Protein AF-0000000078830501 (afdb_homodimer)

Secondary structure (DSSP, 8-state):
------------------------------EEEEE-TT-EEEEEEEESSEEEE-SEEEEEEEESSEEEE-TT-EEEEEEEEEEEEESSEEES-EEEEEEEEE-TT-EEEEEEEES-EEE-TT-EEEEEEEE--SS---------------/------------------------------EEEEE-TT-EEEEEEEESSEEEE-SEEEEEEEESSEEEE-TT-EEEEEEEEEEEEESSEEES-EEEEEEEEE-TT-EEEEEEEES-EEE-TT-EEEEEEEE--SS---------------

Solvent-accessible surface area (backbone atoms only — not comparable to full-atom values): 15680 Å² total; per-residue (Å²): 137,87,78,79,80,74,75,78,77,74,72,75,72,68,76,77,71,71,71,72,71,67,68,65,68,67,71,62,78,55,68,34,26,33,38,16,62,60,29,38,39,40,38,38,40,37,43,55,56,29,36,38,35,28,19,37,37,37,38,37,37,45,33,75,34,40,40,36,35,30,65,69,14,43,34,42,32,46,35,38,27,17,29,37,38,33,23,14,39,39,37,40,39,39,37,21,76,52,28,36,37,37,30,62,70,10,34,37,40,37,39,38,36,23,59,32,80,46,70,39,82,75,40,45,77,49,69,50,77,45,68,47,60,76,80,57,65,70,70,66,70,70,71,71,77,74,74,76,81,130,136,87,74,80,80,74,79,79,78,74,73,74,72,70,76,76,72,72,71,71,71,66,70,65,69,66,71,63,76,55,68,32,26,34,37,15,61,61,28,37,39,39,36,40,40,36,42,54,55,30,36,39,35,27,19,38,39,35,38,38,38,45,34,76,33,41,40,36,35,29,67,69,13,45,34,43,31,46,36,38,29,18,28,39,37,34,23,13,39,38,36,39,40,39,37,20,77,52,28,36,37,38,30,62,70,10,33,38,40,35,39,38,34,23,60,32,79,45,71,41,83,76,40,46,76,49,70,49,77,45,69,48,61,77,78,58,63,71,69,64,68,70,72,70,76,73,76,76,78,130

Radius of gyration: 33.43 Å; Cα contacts (8 Å, |Δi|>4): 713; chains: 2; bounding box: 62×153×55 Å

Sequence (300 aa):
MALLGGKKDESSSKPLFRREEESVSQRSGEVHTLLGKGSEFEGKLTFEGQVRIDGKFQGQIITKDVLVIGDGAKVQAEIQAGTVIINGQVEGNVKATQIIELKTPGRVKGNLETPSLSMDRGVIFEGSLKMENLGTAGARPPPPPGGEKKMALLGGKKDESSSKPLFRREEESVSQRSGEVHTLLGKGSEFEGKLTFEGQVRIDGKFQGQIITKDVLVIGDGAKVQAEIQAGTVIINGQVEGNVKATQIIELKTPGRVKGNLETPSLSMDRGVIFEGSLKMENLGTAGARPPPPPGGEKK

InterPro domains:
  IPR007607 Bactofilin A/B [PF04519] (33-129)
  IPR007607 Bactofilin A/B [PTHR35024] (20-133)

Structure (mmCIF, N/CA/C/O backbone):
data_AF-0000000078830501-model_v1
#
loop_
_entity.id
_entity.type
_entity.pdbx_description
1 polymer 'Cell shape determination protein CcmA'
#
loop_
_atom_site.group_PDB
_atom_site.id
_atom_site.type_symbol
_atom_site.label_atom_id
_atom_site.label_alt_id
_atom_site.label_comp_id
_atom_site.label_asym_id
_atom_site.label_entity_id
_atom_site.label_seq_id
_atom_site.pdbx_PDB_ins_code
_atom_site.Cartn_x
_atom_site.Cartn_y
_atom_site.Cartn_z
_atom_site.occupancy
_atom_site.B_iso_or_equiv
_atom_site.auth_seq_id
_atom_site.auth_comp_id
_atom_site.auth_asym_id
_atom_site.auth_atom_id
_atom_site.pdbx_PDB_model_num
ATOM 1 N N . MET A 1 1 ? -43.719 74.438 -20.031 1 26.16 1 MET A N 1
ATOM 2 C CA . MET A 1 1 ? -42.781 73.562 -20.75 1 26.16 1 MET A CA 1
ATOM 3 C C . MET A 1 1 ? -41.938 72.75 -19.766 1 26.16 1 MET A C 1
ATOM 5 O O . MET A 1 1 ? -40.906 73.25 -19.281 1 26.16 1 MET A O 1
ATOM 9 N N . ALA A 1 2 ? -42.625 72 -18.797 1 35.16 2 ALA A N 1
ATOM 10 C CA . ALA A 1 2 ? -42.25 71.25 -17.625 1 35.16 2 ALA A CA 1
ATOM 11 C C . ALA A 1 2 ? -41.281 70.125 -17.984 1 35.16 2 ALA A C 1
ATOM 13 O O . ALA A 1 2 ? -41.625 69.312 -18.844 1 35.16 2 ALA A O 1
ATOM 14 N N . LEU A 1 3 ? -39.969 70.438 -17.812 1 28.27 3 LEU A N 1
ATOM 15 C CA . LEU A 1 3 ? -38.75 69.625 -18 1 28.27 3 LEU A CA 1
ATOM 16 C C . LEU A 1 3 ? -38.938 68.25 -17.438 1 28.27 3 LEU A C 1
ATOM 18 O O . LEU A 1 3 ? -39.812 68 -16.609 1 28.27 3 LEU A O 1
ATOM 22 N N . LEU A 1 4 ? -37.906 67.375 -17.672 1 32.38 4 LEU A N 1
ATOM 23 C CA . LEU A 1 4 ? -37.281 66.062 -17.922 1 32.38 4 LEU A CA 1
ATOM 24 C C . LEU A 1 4 ? -37 65.375 -16.609 1 32.38 4 LEU A C 1
ATOM 26 O O . LEU A 1 4 ? -36.031 65.688 -15.922 1 32.38 4 LEU A O 1
ATOM 30 N N . GLY A 1 5 ? -38 65.375 -15.633 1 33.19 5 GLY A N 1
ATOM 31 C CA . GLY A 1 5 ? -37.656 64.625 -14.398 1 33.19 5 GLY A CA 1
ATOM 32 C C . GLY A 1 5 ? -37.094 63.25 -14.641 1 33.19 5 GLY A C 1
ATOM 33 O O . GLY A 1 5 ? -37.812 62.375 -15.148 1 33.19 5 GLY A O 1
ATOM 34 N N . GLY A 1 6 ? -35.844 63.25 -15.094 1 31.91 6 GLY A N 1
ATOM 35 C CA . GLY A 1 6 ? -35.031 62.094 -15.383 1 31.91 6 GLY A CA 1
ATOM 36 C C . GLY A 1 6 ? -35.062 61.062 -14.258 1 31.91 6 GLY A C 1
ATOM 37 O O . GLY A 1 6 ? -34.656 61.375 -13.133 1 31.91 6 GLY A O 1
ATOM 38 N N . LYS A 1 7 ? -36.188 60.312 -14.203 1 33.94 7 LYS A N 1
ATOM 39 C CA . LYS A 1 7 ? -36.281 59.188 -13.273 1 33.94 7 LYS A CA 1
ATOM 40 C C . LYS A 1 7 ? -35 58.344 -13.266 1 33.94 7 LYS A C 1
ATOM 42 O O . LYS A 1 7 ? -34.469 58.031 -14.328 1 33.94 7 LYS A O 1
ATOM 47 N N . LYS A 1 8 ? -34.344 58.406 -12.094 1 34.69 8 LYS A N 1
ATOM 48 C CA . LYS A 1 8 ? -33.219 57.625 -11.523 1 34.69 8 LYS A CA 1
ATOM 49 C C . LYS A 1 8 ? -33.5 56.125 -11.562 1 34.69 8 LYS A C 1
ATOM 51 O O . LYS A 1 8 ? -34.375 55.625 -10.852 1 34.69 8 LYS A O 1
ATOM 56 N N . ASP A 1 9 ? -33.594 55.5 -12.812 1 31.66 9 ASP A N 1
ATOM 57 C CA . ASP A 1 9 ? -33.719 54.062 -12.828 1 31.66 9 ASP A CA 1
ATOM 58 C C . ASP A 1 9 ? -32.594 53.406 -12.016 1 31.66 9 ASP A C 1
ATOM 60 O O . ASP A 1 9 ? -31.406 53.594 -12.32 1 31.66 9 ASP A O 1
ATOM 64 N N . GLU A 1 10 ? -32.688 53.469 -10.617 1 31.8 10 GLU A N 1
ATOM 65 C CA . GLU A 1 10 ? -31.812 52.75 -9.688 1 31.8 10 GLU A CA 1
ATOM 66 C C . GLU A 1 10 ? -31.719 51.281 -10.047 1 31.8 10 GLU A C 1
ATOM 68 O O . GLU A 1 10 ? -32.625 50.5 -9.727 1 31.8 10 GLU A O 1
ATOM 73 N N . SER A 1 11 ? -31.547 50.969 -11.398 1 33 11 SER A N 1
ATOM 74 C CA . SER A 1 11 ? -31.391 49.531 -11.617 1 33 11 SER A CA 1
ATOM 75 C C . SER A 1 11 ? -30.344 48.938 -10.688 1 33 11 SER A C 1
ATOM 77 O O . SER A 1 11 ? -29.203 49.406 -10.641 1 33 11 SER A O 1
ATOM 79 N N . SER A 1 12 ? -30.797 48.562 -9.422 1 36.19 12 SER A N 1
ATOM 80 C CA . SER A 1 12 ? -30.141 47.719 -8.414 1 36.19 12 SER A CA 1
ATOM 81 C C . SER A 1 12 ? -29.469 46.5 -9.055 1 36.19 12 SER A C 1
ATOM 83 O O . SER A 1 12 ? -30.156 45.594 -9.484 1 36.19 12 SER A O 1
ATOM 85 N N . SER A 1 13 ? -28.641 46.75 -10.109 1 36.03 13 SER A N 1
ATOM 86 C CA . SER A 1 13 ? -27.906 45.594 -10.633 1 36.03 13 SER A CA 1
ATOM 87 C C . SER A 1 13 ? -27.219 44.812 -9.516 1 36.03 13 SER A C 1
ATOM 89 O O . SER A 1 13 ? -26.297 45.344 -8.875 1 36.03 13 SER A O 1
ATOM 91 N N . LYS A 1 14 ? -28.094 44.25 -8.578 1 35.34 14 LYS A N 1
ATOM 92 C CA . LYS A 1 14 ? -27.5 43.312 -7.617 1 35.34 14 LYS A CA 1
ATOM 93 C C . LYS A 1 14 ? -26.469 42.438 -8.281 1 35.34 14 LYS A C 1
ATOM 95 O O . LYS A 1 14 ? -26.766 41.75 -9.258 1 35.34 14 LYS A O 1
ATOM 100 N N . PRO A 1 15 ? -25.188 42.875 -8.32 1 35.97 15 PRO A N 1
ATOM 101 C CA . PRO A 1 15 ? -24.188 41.969 -8.859 1 35.97 15 PRO A CA 1
ATOM 102 C C . PRO A 1 15 ? -24.344 40.531 -8.352 1 35.97 15 PRO A C 1
ATOM 104 O O . PRO A 1 15 ? -24.547 40.312 -7.148 1 35.97 15 PRO A O 1
ATOM 107 N N . LEU A 1 16 ? -25.172 39.688 -9.062 1 32.41 16 LEU A N 1
ATOM 108 C CA . LEU A 1 16 ? -25.234 38.25 -8.852 1 32.41 16 LEU A CA 1
ATOM 109 C C . LEU A 1 16 ? -23.828 37.656 -8.633 1 32.41 16 LEU A C 1
ATOM 111 O O . LEU A 1 16 ? -23.016 37.656 -9.562 1 32.41 16 LEU A O 1
ATOM 115 N N . PHE A 1 17 ? -23.094 38.031 -7.559 1 33.59 17 PHE A N 1
ATOM 116 C CA . PHE A 1 17 ? -21.906 37.312 -7.16 1 33.59 17 PHE A CA 1
ATOM 117 C C . PHE A 1 17 ? -22.109 35.812 -7.305 1 33.59 17 PHE A C 1
ATOM 119 O O . PHE A 1 17 ? -22.859 35.219 -6.535 1 33.59 17 PHE A O 1
ATOM 126 N N . ARG A 1 18 ? -22.344 35.312 -8.453 1 32.34 18 ARG A N 1
ATOM 127 C CA . ARG A 1 18 ? -22.281 33.844 -8.617 1 32.34 18 ARG A CA 1
ATOM 128 C C . ARG A 1 18 ? -21.109 33.25 -7.859 1 32.34 18 ARG A C 1
ATOM 130 O O . ARG A 1 18 ? -19.953 33.531 -8.188 1 32.34 18 ARG A O 1
ATOM 137 N N . ARG A 1 19 ? -21.25 33.156 -6.516 1 31.34 19 ARG A N 1
ATOM 138 C CA . ARG A 1 19 ? -20.359 32.344 -5.715 1 31.34 19 ARG A CA 1
ATOM 139 C C . ARG A 1 19 ? -19.891 31.109 -6.5 1 31.34 19 ARG A C 1
ATOM 141 O O . ARG A 1 19 ? -20.703 30.281 -6.898 1 31.34 19 ARG A O 1
ATOM 148 N N . GLU A 1 20 ? -19.047 31.281 -7.488 1 30.38 20 GLU A N 1
ATOM 149 C CA . GLU A 1 20 ? -18.328 30.109 -7.992 1 30.38 20 GLU A CA 1
ATOM 150 C C . GLU A 1 20 ? -18.062 29.109 -6.883 1 30.38 20 GLU A C 1
ATOM 152 O O . GLU A 1 20 ? -17.359 29.406 -5.91 1 30.38 20 GLU A O 1
ATOM 157 N N . GLU A 1 21 ? -19.156 28.469 -6.336 1 29.88 21 GLU A N 1
ATOM 158 C CA . GLU A 1 21 ? -18.906 27.25 -5.559 1 29.88 21 GLU A CA 1
ATOM 159 C C . GLU A 1 21 ? -17.688 26.5 -6.062 1 29.88 21 GLU A C 1
ATOM 161 O O . GLU A 1 21 ? -17.672 26.016 -7.195 1 29.88 21 GLU A O 1
ATOM 166 N N . GLU A 1 22 ? -16.547 27.188 -6 1 31.23 22 GLU A N 1
ATOM 167 C CA . GLU A 1 22 ? -15.375 26.328 -6.148 1 31.23 22 GLU A CA 1
ATOM 168 C C . GLU A 1 22 ? -15.648 24.922 -5.625 1 31.23 22 GLU A C 1
ATOM 170 O O . GLU A 1 22 ? -16.062 24.75 -4.477 1 31.23 22 GLU A O 1
ATOM 175 N N . SER A 1 23 ? -16.266 24.125 -6.43 1 31.84 23 SER A N 1
ATOM 176 C CA . SER A 1 23 ? -16.297 22.688 -6.23 1 31.84 23 SER A CA 1
ATOM 177 C C . SER A 1 23 ? -15.078 22.203 -5.445 1 31.84 23 SER A C 1
ATOM 179 O O . SER A 1 23 ? -13.945 22.297 -5.926 1 31.84 23 SER A O 1
ATOM 181 N N . VAL A 1 24 ? -14.969 22.797 -4.246 1 30.47 24 VAL A N 1
ATOM 182 C CA . VAL A 1 24 ? -14.047 21.984 -3.457 1 30.47 24 VAL A CA 1
ATOM 183 C C . VAL A 1 24 ? -14.141 20.516 -3.895 1 30.47 24 VAL A C 1
ATOM 185 O O . VAL A 1 24 ? -15.219 19.922 -3.854 1 30.47 24 VAL A O 1
ATOM 188 N N . SER A 1 25 ? -13.617 20.25 -5.02 1 33.5 25 SER A N 1
ATOM 189 C CA . SER A 1 25 ? -13.398 18.844 -5.293 1 33.5 25 SER A CA 1
ATOM 190 C C . SER A 1 25 ? -13.391 18.016 -4.008 1 33.5 25 SER A C 1
ATOM 192 O O . SER A 1 25 ? -12.523 18.203 -3.152 1 33.5 25 SER A O 1
ATOM 194 N N . GLN A 1 26 ? -14.453 18.125 -3.236 1 33.06 26 GLN A N 1
ATOM 195 C CA . GLN A 1 26 ? -14.547 17.016 -2.281 1 33.06 26 GLN A CA 1
ATOM 196 C C . GLN A 1 26 ? -13.734 15.812 -2.75 1 33.06 26 GLN A C 1
ATOM 198 O O . GLN A 1 26 ? -14.195 15.031 -3.586 1 33.06 26 GLN A O 1
ATOM 203 N N . ARG A 1 27 ? -12.594 15.984 -3.283 1 39.41 27 ARG A N 1
ATOM 204 C CA . ARG A 1 27 ? -11.781 14.781 -3.408 1 39.41 27 ARG A CA 1
ATOM 205 C C . ARG A 1 27 ? -12.242 13.711 -2.43 1 39.41 27 ARG A C 1
ATOM 207 O O . ARG A 1 27 ? -12.148 13.883 -1.214 1 39.41 27 ARG A O 1
ATOM 214 N N . SER A 1 28 ? -13.438 13.297 -2.496 1 39.47 28 SER A N 1
ATOM 215 C CA . SER A 1 28 ? -14.156 12.227 -1.808 1 39.47 28 SER A CA 1
ATOM 216 C C . SER A 1 28 ? -13.211 11.359 -0.995 1 39.47 28 SER A C 1
ATOM 218 O O . SER A 1 28 ? -12.078 11.094 -1.423 1 39.47 28 SER A O 1
ATOM 220 N N . GLY A 1 29 ? -13.125 11.445 0.335 1 46.44 29 GLY A N 1
ATOM 221 C CA . GLY A 1 29 ? -12.617 10.656 1.439 1 46.44 29 GLY A CA 1
ATOM 222 C C . GLY A 1 29 ? -12.359 9.211 1.066 1 46.44 29 GLY A C 1
ATOM 223 O O . GLY A 1 29 ? -12.344 8.328 1.933 1 46.44 29 GLY A O 1
ATOM 224 N N . GLU A 1 30 ? -12.688 8.922 -0.064 1 55.12 30 GLU A N 1
ATOM 225 C CA . GLU A 1 30 ? -12.547 7.496 -0.365 1 55.12 30 GLU A CA 1
ATOM 226 C C . GLU A 1 30 ? -11.102 7.043 -0.2 1 55.12 30 GLU A C 1
ATOM 228 O O . GLU A 1 30 ? -10.18 7.66 -0.745 1 55.12 30 GLU A O 1
ATOM 233 N N . VAL A 1 31 ? -10.922 6.426 0.921 1 59.19 31 VAL A N 1
ATOM 234 C CA . VAL A 1 31 ? -9.648 5.73 1.078 1 59.19 31 VAL A CA 1
ATOM 235 C C . VAL A 1 31 ? -9.297 4.992 -0.213 1 59.19 31 VAL A C 1
ATOM 237 O O . VAL A 1 31 ? -10 4.055 -0.608 1 59.19 31 VAL A O 1
ATOM 240 N N . HIS A 1 32 ? -8.273 5.719 -0.876 1 80.81 32 HIS A N 1
ATOM 241 C CA . HIS A 1 32 ? -7.848 5.113 -2.133 1 80.81 32 HIS A CA 1
ATOM 242 C C . HIS A 1 32 ? -6.773 4.055 -1.901 1 80.81 32 HIS A C 1
ATOM 244 O O . HIS A 1 32 ? -6.652 3.105 -2.68 1 80.81 32 HIS A O 1
ATOM 250 N N . THR A 1 33 ? -6.125 4.262 -0.676 1 91.62 33 THR A N 1
ATOM 251 C CA . THR A 1 33 ? -5.043 3.334 -0.381 1 91.62 33 THR A CA 1
ATOM 252 C C . THR A 1 33 ? -5.078 2.908 1.084 1 91.62 33 THR A C 1
ATOM 254 O O . THR A 1 33 ? -5.242 3.744 1.976 1 91.62 33 THR A O 1
ATOM 257 N N . LEU A 1 34 ? -5.086 1.677 1.292 1 93.19 34 LEU A N 1
ATOM 258 C CA . LEU A 1 34 ? -5.07 1.074 2.621 1 93.19 34 LEU A CA 1
ATOM 259 C C . LEU A 1 34 ? -3.977 0.014 2.721 1 93.19 34 LEU A C 1
ATOM 261 O O . LEU A 1 34 ? -3.967 -0.947 1.949 1 93.19 34 LEU A O 1
ATOM 265 N N . LEU A 1 35 ? -3.146 0.255 3.576 1 94.31 35 LEU A N 1
ATOM 266 C CA . LEU A 1 35 ? -2.184 -0.779 3.941 1 94.31 35 LEU A CA 1
ATOM 267 C C . LEU A 1 35 ? -2.627 -1.514 5.203 1 94.31 35 LEU A C 1
ATOM 269 O O . LEU A 1 35 ? -2.463 -1.004 6.312 1 94.31 35 LEU A O 1
ATOM 273 N N . GLY A 1 36 ? -3.145 -2.676 4.934 1 93.5 36 GLY A N 1
ATOM 274 C CA . GLY A 1 36 ? -3.811 -3.398 6.004 1 93.5 36 GLY A CA 1
ATOM 275 C C . GLY A 1 36 ? -2.846 -4.066 6.965 1 93.5 36 GLY A C 1
ATOM 276 O O . GLY A 1 36 ? -1.633 -4.051 6.742 1 93.5 36 GLY A O 1
ATOM 277 N N . LYS A 1 37 ? -3.66 -4.707 7.863 1 90.69 37 LYS A N 1
ATOM 278 C CA . LYS A 1 37 ? -2.9 -5.492 8.828 1 90.69 37 LYS A CA 1
ATOM 279 C C . LYS A 1 37 ? -2.178 -6.652 8.148 1 90.69 37 LYS A C 1
ATOM 281 O O . LYS A 1 37 ? -2.689 -7.23 7.188 1 90.69 37 LYS A O 1
ATOM 286 N N . GLY A 1 38 ? -0.975 -6.957 8.391 1 89.38 38 GLY A N 1
ATOM 287 C CA . GLY A 1 38 ? -0.237 -8.078 7.828 1 89.38 38 GLY A CA 1
ATOM 288 C C . GLY A 1 38 ? 0.627 -7.691 6.641 1 89.38 38 GLY A C 1
ATOM 289 O O . GLY A 1 38 ? 1.248 -8.547 6.012 1 89.38 38 GLY A O 1
ATOM 290 N N . SER A 1 39 ? 0.5 -6.473 6.293 1 94.44 39 SER A N 1
ATOM 291 C CA . SER A 1 39 ? 1.333 -5.988 5.199 1 94.44 39 SER A CA 1
ATOM 292 C C . SER A 1 39 ? 2.559 -5.246 5.723 1 94.44 39 SER A C 1
ATOM 294 O O . SER A 1 39 ? 2.48 -4.547 6.734 1 94.44 39 SER A O 1
ATOM 296 N N . GLU A 1 40 ? 3.609 -5.461 5.07 1 97.12 40 GLU A N 1
ATOM 297 C CA . GLU A 1 40 ? 4.859 -4.77 5.363 1 97.12 40 GLU A CA 1
ATOM 298 C C . GLU A 1 40 ? 5.43 -4.105 4.117 1 97.12 40 GLU A C 1
ATOM 300 O O . GLU A 1 40 ? 5.633 -4.762 3.094 1 97.12 40 GLU A O 1
ATOM 305 N N . PHE A 1 41 ? 5.703 -2.803 4.273 1 96.81 41 PHE A N 1
ATOM 306 C CA . PHE A 1 41 ? 6.219 -2.025 3.152 1 96.81 41 PHE A CA 1
ATOM 307 C C . PHE A 1 41 ? 7.555 -1.382 3.508 1 96.81 41 PHE A C 1
ATOM 309 O O . PHE A 1 41 ? 7.703 -0.81 4.59 1 96.81 41 PHE A O 1
ATOM 316 N N . GLU A 1 42 ? 8.438 -1.514 2.621 1 98.44 42 GLU A N 1
ATOM 317 C CA . GLU A 1 42 ? 9.719 -0.826 2.711 1 98.44 42 GLU A CA 1
ATOM 318 C C . GLU A 1 42 ? 9.992 0.004 1.459 1 98.44 42 GLU A C 1
ATOM 320 O O . GLU A 1 42 ? 10.078 -0.539 0.356 1 98.44 42 GLU A O 1
ATOM 325 N N . GLY A 1 43 ? 10.008 1.349 1.615 1 98 43 GLY A N 1
ATOM 326 C CA . GLY A 1 43 ? 10.289 2.176 0.452 1 98 43 GLY A CA 1
ATOM 327 C C . GLY A 1 43 ? 9.656 3.555 0.537 1 98 43 GLY A C 1
ATOM 328 O O . GLY A 1 43 ? 9.648 4.172 1.604 1 98 43 GLY A O 1
ATOM 329 N N . LYS A 1 44 ? 9.273 4.09 -0.674 1 98.56 44 LYS A N 1
ATOM 330 C CA . LYS A 1 44 ? 8.703 5.43 -0.793 1 98.56 44 LYS A CA 1
ATOM 331 C C . LYS A 1 44 ? 7.254 5.371 -1.268 1 98.56 44 LYS A C 1
ATOM 333 O O . LYS A 1 44 ? 6.941 4.688 -2.246 1 98.56 44 LYS A O 1
ATOM 338 N N . LEU A 1 45 ? 6.441 6.086 -0.541 1 98.19 45 LEU A N 1
ATOM 339 C CA . LEU A 1 45 ? 5.023 6.156 -0.875 1 98.19 45 LEU A CA 1
ATOM 340 C C . LEU A 1 45 ? 4.605 7.594 -1.167 1 98.19 45 LEU A C 1
ATOM 342 O O . LEU A 1 45 ? 4.832 8.492 -0.352 1 98.19 45 LEU A O 1
ATOM 346 N N . THR A 1 46 ? 4.039 7.824 -2.328 1 97.88 46 THR A N 1
ATOM 347 C CA . THR A 1 46 ? 3.402 9.086 -2.697 1 97.88 46 THR A CA 1
ATOM 348 C C . THR A 1 46 ? 1.941 8.867 -3.078 1 97.88 46 THR A C 1
ATOM 350 O O . THR A 1 46 ? 1.611 7.887 -3.75 1 97.88 46 THR A O 1
ATOM 353 N N . PHE A 1 47 ? 1.068 9.781 -2.598 1 95.25 47 PHE A N 1
ATOM 354 C CA . PHE A 1 47 ? -0.331 9.547 -2.928 1 95.25 47 PHE A CA 1
ATOM 355 C C . PHE A 1 47 ? -1.119 10.844 -2.93 1 95.25 47 PHE A C 1
ATOM 357 O O . PHE A 1 47 ? -0.649 11.867 -2.414 1 95.25 47 PHE A O 1
ATOM 364 N N . GLU A 1 48 ? -2.23 10.68 -3.576 1 92.81 48 GLU A N 1
ATOM 365 C CA . GLU A 1 48 ? -3.268 11.703 -3.498 1 92.81 48 GLU A CA 1
ATOM 366 C C . GLU A 1 48 ? -4.48 11.203 -2.721 1 92.81 48 GLU A C 1
ATOM 368 O O . GLU A 1 48 ? -4.762 10 -2.705 1 92.81 48 GLU A O 1
ATOM 373 N N . GLY A 1 49 ? -5.086 12.062 -2.064 1 91.88 49 GLY A N 1
ATOM 374 C CA . GLY A 1 49 ? -6.238 11.68 -1.263 1 91.88 49 GLY A CA 1
ATOM 375 C C . GLY A 1 49 ? -5.867 11.203 0.131 1 91.88 49 GLY A C 1
ATOM 376 O O . GLY A 1 49 ? -4.902 11.695 0.72 1 91.88 49 GLY A O 1
ATOM 377 N N . GLN A 1 50 ? -6.676 10.289 0.7 1 93.06 50 GLN A N 1
ATOM 378 C CA . GLN A 1 50 ? -6.43 9.805 2.051 1 93.06 50 GLN A CA 1
ATOM 379 C C . GLN A 1 50 ? -5.848 8.391 2.025 1 93.06 50 GLN A C 1
ATOM 381 O O . GLN A 1 50 ? -6.297 7.543 1.254 1 93.06 50 GLN A O 1
ATOM 386 N N . VAL A 1 51 ? -4.867 8.227 2.814 1 95.06 51 VAL A N 1
ATOM 387 C CA . VAL A 1 51 ? -4.262 6.906 2.965 1 95.06 51 VAL A CA 1
ATOM 388 C C . VAL A 1 51 ? -4.266 6.496 4.438 1 95.06 51 VAL A C 1
ATOM 390 O O . VAL A 1 51 ? -3.992 7.316 5.316 1 95.06 51 VAL A O 1
ATOM 393 N N . ARG A 1 52 ? -4.566 5.238 4.582 1 96.25 52 ARG A N 1
ATOM 394 C CA . ARG A 1 52 ? -4.496 4.664 5.922 1 96.25 52 ARG A CA 1
ATOM 395 C C . ARG A 1 52 ? -3.482 3.523 5.977 1 96.25 52 ARG A C 1
ATOM 397 O O . ARG A 1 52 ? -3.459 2.666 5.094 1 96.25 52 ARG A O 1
ATOM 404 N N . ILE A 1 53 ? -2.74 3.568 6.992 1 97.25 53 ILE A N 1
ATOM 405 C CA . ILE A 1 53 ? -1.759 2.512 7.215 1 97.25 53 ILE A CA 1
ATOM 406 C C . ILE A 1 53 ? -2.062 1.792 8.523 1 97.25 53 ILE A C 1
ATOM 408 O O . ILE A 1 53 ? -2.049 2.404 9.594 1 97.25 53 ILE A O 1
ATOM 412 N N . ASP A 1 54 ? -2.318 0.515 8.43 1 96.19 54 ASP A N 1
ATOM 413 C CA . ASP A 1 54 ? -2.582 -0.302 9.609 1 96.19 54 ASP A CA 1
ATOM 414 C C . ASP A 1 54 ? -1.467 -1.321 9.828 1 96.19 54 ASP A C 1
ATOM 416 O O . ASP A 1 54 ? -1.42 -1.981 10.875 1 96.19 54 ASP A O 1
ATOM 420 N N . GLY A 1 55 ? -0.487 -1.458 8.859 1 96.44 55 GLY A N 1
ATOM 421 C CA . GLY A 1 55 ? 0.593 -2.428 8.945 1 96.44 55 GLY A CA 1
ATOM 422 C C . GLY A 1 55 ? 1.936 -1.8 9.266 1 96.44 55 GLY A C 1
ATOM 423 O O . GLY A 1 55 ? 2.006 -0.81 9.992 1 96.44 55 GLY A O 1
ATOM 424 N N . LYS A 1 56 ? 2.924 -2.512 8.789 1 98.19 56 LYS A N 1
ATOM 425 C CA . LYS A 1 56 ? 4.289 -2.049 9.023 1 98.19 56 LYS A CA 1
ATOM 426 C C . LYS A 1 56 ? 4.812 -1.264 7.824 1 98.19 56 LYS A C 1
ATOM 428 O O . LYS A 1 56 ? 4.668 -1.698 6.68 1 98.19 56 LYS A O 1
ATOM 433 N N . PHE A 1 57 ? 5.43 -0.113 8.047 1 98.5 57 PHE A N 1
ATOM 434 C CA . PHE A 1 57 ? 5.973 0.722 6.984 1 98.5 57 PHE A CA 1
ATOM 435 C C . PHE A 1 57 ? 7.352 1.25 7.359 1 98.5 57 PHE A C 1
ATOM 437 O O . PHE A 1 57 ? 7.547 1.761 8.469 1 98.5 57 PHE A O 1
ATOM 444 N N . GLN A 1 58 ? 8.234 1.089 6.543 1 98.75 58 GLN A N 1
ATOM 445 C CA . GLN A 1 58 ? 9.57 1.65 6.707 1 98.75 58 GLN A CA 1
ATOM 446 C C . GLN A 1 58 ? 9.984 2.443 5.473 1 98.75 58 GLN A C 1
ATOM 448 O O . GLN A 1 58 ? 10.07 1.893 4.371 1 98.75 58 GLN A O 1
ATOM 453 N N . GLY A 1 59 ? 10.227 3.727 5.609 1 98.56 59 GLY A N 1
ATOM 454 C CA . GLY A 1 59 ? 10.703 4.484 4.465 1 98.56 59 GLY A CA 1
ATOM 455 C C . GLY A 1 59 ? 10.258 5.934 4.48 1 98.56 59 GLY A C 1
ATOM 456 O O . GLY A 1 59 ? 10.445 6.637 5.473 1 98.56 59 GLY A O 1
ATOM 457 N N . GLN A 1 60 ? 9.703 6.426 3.297 1 98.75 60 GLN A N 1
ATOM 458 C CA . GLN A 1 60 ? 9.297 7.816 3.129 1 98.75 60 GLN A CA 1
ATOM 459 C C . GLN A 1 60 ? 7.855 7.914 2.639 1 98.75 60 GLN A C 1
ATOM 461 O O . GLN A 1 60 ? 7.445 7.156 1.757 1 98.75 60 GLN A O 1
ATOM 466 N N . ILE A 1 61 ? 7.176 8.852 3.252 1 98.69 61 ILE A N 1
ATOM 467 C CA . ILE A 1 61 ? 5.801 9.117 2.832 1 98.69 61 ILE A CA 1
ATOM 468 C C . ILE A 1 61 ? 5.652 10.586 2.451 1 98.69 61 ILE A C 1
ATOM 470 O O . ILE A 1 61 ? 5.965 11.477 3.246 1 98.69 61 ILE A O 1
ATOM 474 N N . ILE A 1 62 ? 5.164 10.852 1.241 1 98.31 62 ILE A N 1
ATOM 475 C CA . ILE A 1 62 ? 4.992 12.219 0.76 1 98.31 62 ILE A CA 1
ATOM 476 C C . ILE A 1 62 ? 3.582 12.391 0.199 1 98.31 62 ILE A C 1
ATOM 478 O O . ILE A 1 62 ? 3.182 11.68 -0.725 1 98.31 62 ILE A O 1
ATOM 482 N N . THR A 1 63 ? 2.875 13.32 0.784 1 97.38 63 THR A N 1
ATOM 483 C CA . THR A 1 63 ? 1.55 13.672 0.286 1 97.38 63 THR A CA 1
ATOM 484 C C . THR A 1 63 ? 1.181 15.102 0.696 1 97.38 63 THR A C 1
ATOM 486 O O . THR A 1 63 ? 1.75 15.648 1.643 1 97.38 63 THR A O 1
ATOM 489 N N . LYS A 1 64 ? 0.295 15.68 -0.071 1 96.12 64 LYS A N 1
ATOM 490 C CA . LYS A 1 64 ? -0.231 16.984 0.327 1 96.12 64 LYS A CA 1
ATOM 491 C C . LYS A 1 64 ? -1.543 16.828 1.093 1 96.12 64 LYS A C 1
ATOM 493 O O . LYS A 1 64 ? -2.064 17.812 1.634 1 96.12 64 LYS A O 1
ATOM 498 N N . ASP A 1 65 ? -1.955 15.523 1.183 1 96.44 65 ASP A N 1
ATOM 499 C CA . ASP A 1 65 ? -3.309 15.297 1.68 1 96.44 65 ASP A CA 1
ATOM 500 C C . ASP A 1 65 ? -3.285 14.703 3.084 1 96.44 65 ASP A C 1
ATOM 502 O O . ASP A 1 65 ? -2.604 15.219 3.973 1 96.44 65 ASP A O 1
ATOM 506 N N . VAL A 1 66 ? -4.141 13.594 3.324 1 97.19 66 VAL A N 1
ATOM 507 C CA . VAL A 1 66 ? -4.352 13.125 4.691 1 97.19 66 VAL A CA 1
ATOM 508 C C . VAL A 1 66 ? -3.742 11.734 4.859 1 97.19 66 VAL A C 1
ATOM 510 O O . VAL A 1 66 ? -4.043 10.82 4.09 1 97.19 66 VAL A O 1
ATOM 513 N N . LEU A 1 67 ? -2.898 11.602 5.836 1 98.25 67 LEU A N 1
ATOM 514 C CA . LEU A 1 67 ? -2.33 10.32 6.246 1 98.25 67 LEU A CA 1
ATOM 515 C C . LEU A 1 67 ? -2.861 9.906 7.609 1 98.25 67 LEU A C 1
ATOM 517 O O . LEU A 1 67 ? -2.76 10.656 8.578 1 98.25 67 LEU A O 1
ATOM 521 N N . VAL A 1 68 ? -3.41 8.75 7.648 1 98.25 68 VAL A N 1
ATOM 522 C CA . VAL A 1 68 ? -3.879 8.203 8.914 1 98.25 68 VAL A CA 1
ATOM 523 C C . VAL A 1 68 ? -3.043 6.98 9.289 1 98.25 68 VAL A C 1
ATOM 525 O O . VAL A 1 68 ? -3 6 8.547 1 98.25 68 VAL A O 1
ATOM 528 N N . ILE A 1 69 ? -2.412 7.047 10.367 1 98.38 69 ILE A N 1
ATOM 529 C CA . ILE A 1 69 ? -1.706 5.902 10.938 1 98.38 69 ILE A CA 1
ATOM 530 C C . ILE A 1 69 ? -2.6 5.195 11.953 1 98.38 69 ILE A C 1
ATOM 532 O O . ILE A 1 69 ? -2.865 5.73 13.031 1 98.38 69 ILE A O 1
ATOM 536 N N . GLY A 1 70 ? -2.969 4.023 11.633 1 97.12 70 GLY A N 1
ATOM 537 C CA . GLY A 1 70 ? -3.914 3.287 12.461 1 97.12 70 GLY A CA 1
ATOM 538 C C . GLY A 1 70 ? -3.297 2.75 13.742 1 97.12 70 GLY A C 1
ATOM 539 O O . GLY A 1 70 ? -2.076 2.779 13.906 1 97.12 70 GLY A O 1
ATOM 540 N N . ASP A 1 71 ? -4.105 2.238 14.641 1 93.56 71 ASP A N 1
ATOM 541 C CA . ASP A 1 71 ? -3.711 1.82 15.984 1 93.56 71 ASP A CA 1
ATOM 542 C C . ASP A 1 71 ? -2.758 0.628 15.93 1 93.56 71 ASP A C 1
ATOM 544 O O . ASP A 1 71 ? -1.889 0.481 16.781 1 93.56 71 ASP A O 1
ATOM 548 N N . GLY A 1 72 ? -2.834 -0.13 14.875 1 90.19 72 GLY A N 1
ATOM 549 C CA . GLY A 1 72 ? -1.983 -1.308 14.789 1 90.19 72 GLY A CA 1
ATOM 550 C C . GLY A 1 72 ? -0.756 -1.096 13.922 1 90.19 72 GLY A C 1
ATOM 551 O O . GLY A 1 72 ? 0.036 -2.02 13.727 1 90.19 72 GLY A O 1
ATOM 552 N N . ALA A 1 73 ? -0.567 0.1 13.617 1 97.12 73 ALA A N 1
ATOM 553 C CA . ALA A 1 73 ? 0.499 0.366 12.656 1 97.12 73 ALA A CA 1
ATOM 554 C C . ALA A 1 73 ? 1.83 0.602 13.367 1 97.12 73 ALA A C 1
ATOM 556 O O . ALA A 1 73 ? 1.865 1.146 14.469 1 97.12 73 ALA A O 1
ATOM 557 N N . LYS A 1 74 ? 2.879 0.137 12.797 1 98.56 74 LYS A N 1
ATOM 558 C CA . LYS A 1 74 ? 4.258 0.46 13.164 1 98.56 74 LYS A CA 1
ATOM 559 C C . LYS A 1 74 ? 4.996 1.104 11.992 1 98.56 74 LYS A C 1
ATOM 561 O O . LYS A 1 74 ? 5.383 0.419 11.047 1 98.56 74 LYS A O 1
ATOM 566 N N . VAL A 1 75 ? 5.293 2.424 12.172 1 98.75 75 VAL A N 1
ATOM 567 C CA . VAL A 1 75 ? 5.812 3.191 11.039 1 98.75 75 VAL A CA 1
ATOM 568 C C . VAL A 1 75 ? 7.16 3.807 11.414 1 98.75 75 VAL A C 1
ATOM 570 O O . VAL A 1 75 ? 7.266 4.523 12.414 1 98.75 75 VAL A O 1
ATOM 573 N N . GLN A 1 76 ? 8.148 3.467 10.742 1 98.81 76 GLN A N 1
ATOM 574 C CA . GLN A 1 76 ? 9.461 4.117 10.797 1 98.81 76 GLN A CA 1
ATOM 575 C C . GLN A 1 76 ? 9.75 4.867 9.5 1 98.81 76 GLN A C 1
ATOM 577 O O . GLN A 1 76 ? 10.25 4.281 8.539 1 98.81 76 GLN A O 1
ATOM 582 N N . ALA A 1 77 ? 9.453 6.234 9.539 1 98.62 77 ALA A N 1
ATOM 583 C CA . ALA A 1 77 ? 9.484 6.906 8.242 1 98.62 77 ALA A CA 1
ATOM 584 C C . ALA A 1 77 ? 9.727 8.406 8.398 1 98.62 77 ALA A C 1
ATOM 586 O O . ALA A 1 77 ? 9.531 8.961 9.484 1 98.62 77 ALA A O 1
ATOM 587 N N . GLU A 1 78 ? 10.242 9.016 7.328 1 98.75 78 GLU A N 1
ATOM 588 C CA . GLU A 1 78 ? 10.133 10.453 7.109 1 98.75 78 GLU A CA 1
ATOM 589 C C . GLU A 1 78 ? 8.812 10.812 6.441 1 98.75 78 GLU A C 1
ATOM 591 O O . GLU A 1 78 ? 8.555 10.414 5.305 1 98.75 78 GLU A O 1
ATOM 596 N N . ILE A 1 79 ? 8.062 11.594 7.184 1 98.81 79 ILE A N 1
ATOM 597 C CA . ILE A 1 79 ? 6.699 11.828 6.719 1 98.81 79 ILE A CA 1
ATOM 598 C C . ILE A 1 79 ? 6.516 13.305 6.383 1 98.81 79 ILE A C 1
ATOM 600 O O . ILE A 1 79 ? 6.828 14.18 7.199 1 98.81 79 ILE A O 1
ATOM 604 N N . GLN A 1 80 ? 6.078 13.625 5.191 1 98.69 80 GLN A N 1
ATOM 605 C CA . GLN A 1 80 ? 5.621 14.945 4.762 1 98.69 80 GLN A CA 1
ATOM 606 C C . GLN A 1 80 ? 4.188 14.883 4.242 1 98.69 80 GLN A C 1
ATOM 608 O O . GLN A 1 80 ? 3.91 14.219 3.24 1 98.69 80 GLN A O 1
ATOM 613 N N . ALA A 1 81 ? 3.33 15.602 4.945 1 98.5 81 ALA A N 1
ATOM 614 C CA . ALA A 1 81 ? 1.921 15.516 4.566 1 98.5 81 ALA A CA 1
ATOM 615 C C . ALA A 1 81 ? 1.187 16.812 4.898 1 98.5 81 ALA A C 1
ATOM 617 O O . ALA A 1 81 ? 1.763 17.719 5.5 1 98.5 81 ALA A O 1
ATOM 618 N N . GLY A 1 82 ? -0.077 16.922 4.34 1 97.69 82 GLY A N 1
ATOM 619 C CA . GLY A 1 82 ? -0.925 18.016 4.785 1 97.69 82 GLY A CA 1
ATOM 620 C C . GLY A 1 82 ? -1.425 17.844 6.207 1 97.69 82 GLY A C 1
ATOM 621 O O . GLY A 1 82 ? -1.095 18.641 7.086 1 97.69 82 GLY A O 1
ATOM 622 N N . THR A 1 83 ? -2.117 16.703 6.379 1 98.38 83 THR A N 1
ATOM 623 C CA . THR A 1 83 ? -2.652 16.328 7.68 1 98.38 83 THR A CA 1
ATOM 624 C C . THR A 1 83 ? -2.18 14.93 8.07 1 98.38 83 THR A C 1
ATOM 626 O O . THR A 1 83 ? -2.23 14 7.258 1 98.38 83 THR A O 1
ATOM 629 N N . VAL A 1 84 ? -1.738 14.82 9.312 1 98.75 84 VAL A N 1
ATOM 630 C CA . VAL A 1 84 ? -1.312 13.516 9.805 1 98.75 84 VAL A CA 1
ATOM 631 C C . VAL A 1 84 ? -2.059 13.18 11.094 1 98.75 84 VAL A C 1
ATOM 633 O O . VAL A 1 84 ? -2.01 13.945 12.062 1 98.75 84 VAL A O 1
ATOM 636 N N . ILE A 1 85 ? -2.734 12.047 11.039 1 98.75 85 ILE A N 1
ATOM 637 C CA . ILE A 1 85 ? -3.416 11.539 12.219 1 98.75 85 ILE A CA 1
ATOM 638 C C . ILE A 1 85 ? -2.738 10.25 12.688 1 98.75 85 ILE A C 1
ATOM 640 O O . ILE A 1 85 ? -2.707 9.258 11.961 1 98.75 85 ILE A O 1
ATOM 644 N N . ILE A 1 86 ? -2.291 10.25 13.922 1 98.69 86 ILE A N 1
ATOM 645 C CA . ILE A 1 86 ? -1.49 9.133 14.406 1 98.69 86 ILE A CA 1
ATOM 646 C C . ILE A 1 86 ? -2.207 8.453 15.57 1 98.69 86 ILE A C 1
ATOM 648 O O . ILE A 1 86 ? -2.342 9.031 16.656 1 98.69 86 ILE A O 1
ATOM 652 N N . ASN A 1 87 ? -2.637 7.277 15.289 1 98.44 87 ASN A N 1
ATOM 653 C CA . ASN A 1 87 ? -3.242 6.441 16.328 1 98.44 87 ASN A CA 1
ATOM 654 C C . ASN A 1 87 ? -2.301 5.32 16.766 1 98.44 87 ASN A C 1
ATOM 656 O O . ASN A 1 87 ? -2.568 4.629 17.75 1 98.44 87 ASN A O 1
ATOM 660 N N . GLY A 1 88 ? -1.214 5.102 16 1 98.12 88 GLY A N 1
ATOM 661 C CA . GLY A 1 88 ? -0.297 3.996 16.234 1 98.12 88 GLY A CA 1
ATOM 662 C C . GLY A 1 88 ? 1.104 4.449 16.594 1 98.12 88 GLY A C 1
ATOM 663 O O . GLY A 1 88 ? 1.28 5.496 17.219 1 98.12 88 GLY A O 1
ATOM 664 N N . GLN A 1 89 ? 2.055 3.604 16.25 1 98.62 89 GLN A N 1
ATOM 665 C CA . GLN A 1 89 ? 3.445 3.877 16.594 1 98.62 89 GLN A CA 1
ATOM 666 C C . GLN A 1 89 ? 4.199 4.488 15.422 1 98.62 89 GLN A C 1
ATOM 668 O O . GLN A 1 89 ? 4.184 3.943 14.32 1 98.62 89 GLN A O 1
ATOM 673 N N . VAL A 1 90 ? 4.867 5.645 15.703 1 98.75 90 VAL A N 1
ATOM 674 C CA . VAL A 1 90 ? 5.648 6.305 14.664 1 98.75 90 VAL A CA 1
ATOM 675 C C . VAL A 1 90 ? 7.031 6.66 15.203 1 98.75 90 VAL A C 1
ATOM 677 O O . VAL A 1 90 ? 7.156 7.242 16.281 1 98.75 90 VAL A O 1
ATOM 680 N N . GLU A 1 91 ? 7.973 6.195 14.523 1 98.81 91 GLU A N 1
ATOM 681 C CA . GLU A 1 91 ? 9.352 6.625 14.75 1 98.81 91 GLU A CA 1
ATOM 682 C C . GLU A 1 91 ? 9.914 7.344 13.523 1 98.81 91 GLU A C 1
ATOM 684 O O . GLU A 1 91 ? 10.008 6.758 12.445 1 98.81 91 GLU A O 1
ATOM 689 N N . GLY A 1 92 ? 10.25 8.57 13.664 1 98.19 92 GLY A N 1
ATOM 690 C CA . GLY A 1 92 ? 10.773 9.359 12.555 1 98.19 92 GLY A CA 1
ATOM 691 C C . GLY A 1 92 ? 10.32 10.812 12.594 1 98.19 92 GLY A C 1
ATOM 692 O O . GLY A 1 92 ? 9.75 11.266 13.586 1 98.19 92 GLY A O 1
ATOM 693 N N . ASN A 1 93 ? 10.625 11.586 11.602 1 98.12 93 ASN A N 1
ATOM 694 C CA . ASN A 1 93 ? 10.242 12.992 11.492 1 98.12 93 ASN A CA 1
ATOM 695 C C . ASN A 1 93 ? 8.922 13.148 10.742 1 98.12 93 ASN A C 1
ATOM 697 O O . ASN A 1 93 ? 8.695 12.508 9.719 1 98.12 93 ASN A O 1
ATOM 701 N N . VAL A 1 94 ? 8.156 14.023 11.344 1 98.69 94 VAL A N 1
ATOM 702 C CA . VAL A 1 94 ? 6.852 14.273 10.734 1 98.69 94 VAL A CA 1
ATOM 703 C C . VAL A 1 94 ? 6.68 15.766 10.484 1 98.69 94 VAL A C 1
ATOM 705 O O . VAL A 1 94 ? 6.754 16.578 11.414 1 98.69 94 VAL A O 1
ATOM 708 N N . LYS A 1 95 ? 6.48 16.094 9.227 1 98.44 95 LYS A N 1
ATOM 709 C CA . LYS A 1 95 ? 6.172 17.469 8.836 1 98.44 95 LYS A CA 1
ATOM 710 C C . LYS A 1 95 ? 4.77 17.562 8.234 1 98.44 95 LYS A C 1
ATOM 712 O O . LYS A 1 95 ? 4.465 16.906 7.242 1 98.44 95 LYS A O 1
ATOM 717 N N . ALA A 1 96 ? 3.99 18.406 8.883 1 98.38 96 ALA A N 1
ATOM 718 C CA . ALA A 1 96 ? 2.639 18.625 8.367 1 98.38 96 ALA A CA 1
ATOM 719 C C . ALA A 1 96 ? 2.393 20.094 8.062 1 98.38 96 ALA A C 1
ATOM 721 O O . ALA A 1 96 ? 2.695 20.969 8.883 1 98.38 96 ALA A O 1
ATOM 722 N N . THR A 1 97 ? 1.81 20.328 6.867 1 97.62 97 THR A N 1
ATOM 723 C CA . THR A 1 97 ? 1.605 21.703 6.441 1 97.62 97 THR A CA 1
ATOM 724 C C . THR A 1 97 ? 0.328 22.281 7.051 1 97.62 97 THR A C 1
ATOM 726 O O . THR A 1 97 ? 0.125 23.5 7.051 1 97.62 97 THR A O 1
ATOM 729 N N . GLN A 1 98 ? -0.581 21.328 7.566 1 97.19 98 GLN A N 1
ATOM 730 C CA . GLN A 1 98 ? -1.84 21.812 8.125 1 97.19 98 GLN A CA 1
ATOM 731 C C . GLN A 1 98 ? -1.962 21.469 9.602 1 97.19 98 GLN A C 1
ATOM 733 O O . GLN A 1 98 ? -2.061 22.344 10.453 1 97.19 98 GLN A O 1
ATOM 738 N N . ILE A 1 99 ? -1.938 20.109 9.922 1 97.62 99 ILE A N 1
ATOM 739 C CA . ILE A 1 99 ? -2.139 19.75 11.32 1 97.62 99 ILE A CA 1
ATOM 740 C C . ILE A 1 99 ? -1.597 18.344 11.57 1 97.62 99 ILE A C 1
ATOM 742 O O . ILE A 1 99 ? -1.637 17.484 10.68 1 97.62 99 ILE A O 1
ATOM 746 N N . ILE A 1 100 ? -1.079 18.078 12.727 1 98.5 100 ILE A N 1
ATOM 747 C CA . ILE A 1 100 ? -0.792 16.75 13.258 1 98.5 100 ILE A CA 1
ATOM 748 C C . ILE A 1 100 ? -1.728 16.453 14.43 1 98.5 100 ILE A C 1
ATOM 750 O O . ILE A 1 100 ? -1.855 17.266 15.352 1 98.5 100 ILE A O 1
ATOM 754 N N . GLU A 1 101 ? -2.4 15.391 14.375 1 98.75 101 GLU A N 1
ATOM 755 C CA . GLU A 1 101 ? -3.234 14.93 15.484 1 98.75 101 GLU A CA 1
ATOM 756 C C . GLU A 1 101 ? -2.682 13.641 16.094 1 98.75 101 GLU A C 1
ATOM 758 O O . GLU A 1 101 ? -2.604 12.617 15.414 1 98.75 101 GLU A O 1
ATOM 763 N N . LEU A 1 102 ? -2.389 13.719 17.328 1 98.5 102 LEU A N 1
ATOM 764 C CA . LEU A 1 102 ? -1.956 12.539 18.078 1 98.5 102 LEU A CA 1
ATOM 765 C C . LEU A 1 102 ? -3.092 11.992 18.938 1 98.5 102 LEU A C 1
ATOM 767 O O . LEU A 1 102 ? -3.535 12.641 19.875 1 98.5 102 LEU A O 1
ATOM 771 N N . LYS A 1 103 ? -3.461 10.828 18.562 1 98.31 103 LYS A N 1
ATOM 772 C CA . LYS A 1 103 ? -4.617 10.234 19.234 1 98.31 103 LYS A CA 1
ATOM 773 C C . LYS A 1 103 ? -4.223 8.984 20.016 1 98.31 103 LYS A C 1
ATOM 775 O O . LYS A 1 103 ? -3.346 8.227 19.578 1 98.31 103 LYS A O 1
ATOM 780 N N . THR A 1 104 ? -4.91 8.867 21.156 1 96.19 104 THR A N 1
ATOM 781 C CA . THR A 1 104 ? -4.668 7.664 21.953 1 96.19 104 THR A CA 1
ATOM 782 C C . THR A 1 104 ? -5.051 6.414 21.156 1 96.19 104 THR A C 1
ATOM 784 O O . THR A 1 104 ? -6.086 6.391 20.484 1 96.19 104 THR A O 1
ATOM 787 N N . PRO A 1 105 ? -4.16 5.469 21.078 1 96.62 105 PRO A N 1
ATOM 788 C CA . PRO A 1 105 ? -3.004 5.156 21.922 1 96.62 105 PRO A CA 1
ATOM 789 C C . PRO A 1 105 ? -1.677 5.52 21.266 1 96.62 105 PRO A C 1
ATOM 791 O O . PRO A 1 105 ? -0.646 4.91 21.562 1 96.62 105 PRO A O 1
ATOM 794 N N . GLY A 1 106 ? -1.65 6.41 20.453 1 97.38 106 GLY A N 1
ATOM 795 C CA . GLY A 1 106 ? -0.504 6.801 19.641 1 97.38 106 GLY A CA 1
ATOM 796 C C . GLY A 1 106 ? 0.758 7.004 20.453 1 97.38 106 GLY A C 1
ATOM 797 O O . GLY A 1 106 ? 0.703 7.516 21.578 1 97.38 106 GLY A O 1
ATOM 798 N N . ARG A 1 107 ? 1.862 6.527 19.859 1 98 107 ARG A N 1
ATOM 799 C CA . ARG A 1 107 ? 3.207 6.723 20.391 1 98 107 ARG A CA 1
ATOM 800 C C . ARG A 1 107 ? 4.148 7.258 19.312 1 98 107 ARG A C 1
ATOM 802 O O . ARG A 1 107 ? 4.352 6.617 18.281 1 98 107 ARG A O 1
ATOM 809 N N . VAL A 1 108 ? 4.758 8.383 19.609 1 98.25 108 VAL A N 1
ATOM 810 C CA . VAL A 1 108 ? 5.602 9.023 18.609 1 98.25 108 VAL A CA 1
ATOM 811 C C . VAL A 1 108 ? 6.984 9.297 19.188 1 98.25 108 VAL A C 1
ATOM 813 O O . VAL A 1 108 ? 7.102 9.875 20.281 1 98.25 108 VAL A O 1
ATOM 816 N N . LYS A 1 109 ? 7.918 8.781 18.531 1 98.5 109 LYS A N 1
ATOM 817 C CA . LYS A 1 109 ? 9.312 9.109 18.812 1 98.5 109 LYS A CA 1
ATOM 818 C C . LYS A 1 109 ? 9.969 9.797 17.609 1 98.5 109 LYS A C 1
ATOM 820 O O . LYS A 1 109 ? 10.219 9.164 16.594 1 98.5 109 LYS A O 1
ATOM 825 N N . GLY A 1 110 ? 10.227 11.055 17.75 1 97.75 110 GLY A N 1
ATOM 826 C CA . GLY A 1 110 ? 10.828 11.797 16.656 1 97.75 110 GLY A CA 1
ATOM 827 C C . GLY A 1 110 ? 10.516 13.281 16.703 1 97.75 110 GLY A C 1
ATOM 828 O O . GLY A 1 110 ? 10.086 13.797 17.734 1 97.75 110 GLY A O 1
ATOM 829 N N . ASN A 1 111 ? 10.789 14.008 15.555 1 97.56 111 ASN A N 1
ATOM 830 C CA . ASN A 1 111 ? 10.578 15.445 15.469 1 97.56 111 ASN A CA 1
ATOM 831 C C . ASN A 1 111 ? 9.312 15.781 14.68 1 97.56 111 ASN A C 1
ATOM 833 O O . ASN A 1 111 ? 9.07 15.211 13.617 1 97.56 111 ASN A O 1
ATOM 837 N N . LEU A 1 112 ? 8.617 16.703 15.25 1 98.12 112 LEU A N 1
ATOM 838 C CA . LEU A 1 112 ? 7.387 17.156 14.594 1 98.12 112 LEU A CA 1
ATOM 839 C C . LEU A 1 112 ? 7.508 18.609 14.156 1 98.12 112 LEU A C 1
ATOM 841 O O . LEU A 1 112 ? 8.047 19.438 14.883 1 98.12 112 LEU A O 1
ATOM 845 N N . GLU A 1 113 ? 7.09 18.922 12.977 1 97.94 113 GLU A N 1
ATOM 846 C CA . GLU A 1 113 ? 6.961 20.281 12.453 1 97.94 113 GLU A CA 1
ATOM 847 C C . GLU A 1 113 ? 5.566 20.531 11.883 1 97.94 113 GLU A C 1
ATOM 849 O O . GLU A 1 113 ? 5.148 19.859 10.938 1 97.94 113 GLU A O 1
ATOM 854 N N . THR A 1 114 ? 4.863 21.453 12.516 1 97.56 114 THR A N 1
ATOM 855 C CA . THR A 1 114 ? 3.49 21.703 12.078 1 97.56 114 THR A CA 1
ATOM 856 C C . THR A 1 114 ? 2.998 23.062 12.578 1 97.56 114 THR A C 1
ATOM 858 O O . THR A 1 114 ? 3.432 23.531 13.625 1 97.56 114 THR A O 1
ATOM 861 N N . PRO A 1 115 ? 2.107 23.734 11.812 1 96.75 115 PRO A N 1
ATOM 862 C CA . PRO A 1 115 ? 1.516 24.969 12.336 1 96.75 115 PRO A CA 1
ATOM 863 C C . PRO A 1 115 ? 0.488 24.719 13.438 1 96.75 115 PRO A C 1
ATOM 865 O O . PRO A 1 115 ? 0.175 25.609 14.219 1 96.75 115 PRO A O 1
ATOM 868 N N . SER A 1 116 ? -0.044 23.453 13.422 1 96.81 116 SER A N 1
ATOM 869 C CA . SER A 1 116 ? -1.069 23.109 14.406 1 96.81 116 SER A CA 1
ATOM 870 C C . SER A 1 116 ? -0.904 21.672 14.906 1 96.81 116 SER A C 1
ATOM 872 O O . SER A 1 116 ? -0.624 20.766 14.125 1 96.81 116 SER A O 1
ATOM 874 N N . LEU A 1 117 ? -1.109 21.547 16.25 1 96.75 117 LEU A N 1
ATOM 875 C CA . LEU A 1 117 ? -0.945 20.234 16.875 1 96.75 117 LEU A CA 1
ATOM 876 C C . LEU A 1 117 ? -2.07 19.953 17.859 1 96.75 117 LEU A C 1
ATOM 878 O O . LEU A 1 117 ? -2.449 20.828 18.641 1 96.75 117 LEU A O 1
ATOM 882 N N . SER A 1 118 ? -2.627 18.812 17.703 1 97.94 118 SER A N 1
ATOM 883 C CA . SER A 1 118 ? -3.57 18.312 18.703 1 97.94 118 SER A CA 1
ATOM 884 C C . SER A 1 118 ? -3.105 16.984 19.281 1 97.94 118 SER A C 1
ATOM 886 O O . SER A 1 118 ? -2.658 16.109 18.547 1 97.94 118 SER A O 1
ATOM 888 N N . MET A 1 119 ? -3.232 16.797 20.625 1 97.38 119 MET A N 1
ATOM 889 C CA . MET A 1 119 ? -2.793 15.57 21.281 1 97.38 119 MET A CA 1
ATOM 890 C C . MET A 1 119 ? -3.795 15.125 22.344 1 97.38 119 MET A C 1
ATOM 892 O O . MET A 1 119 ? -4.16 15.914 23.219 1 97.38 119 MET A O 1
ATOM 896 N N . ASP A 1 120 ? -4.184 13.945 22.25 1 97.44 120 ASP A N 1
ATOM 897 C CA . ASP A 1 120 ? -5.059 13.367 23.266 1 97.44 120 ASP A CA 1
ATOM 898 C C . ASP A 1 120 ? -4.285 13.055 24.547 1 97.44 120 ASP A C 1
ATOM 900 O O . ASP A 1 120 ? -3.066 12.859 24.5 1 97.44 120 ASP A O 1
ATOM 904 N N . ARG A 1 121 ? -5.168 12.961 25.625 1 95.56 121 ARG A N 1
ATOM 905 C CA . ARG A 1 121 ? -4.59 12.461 26.859 1 95.56 121 ARG A CA 1
ATOM 906 C C . ARG A 1 121 ? -4.148 11.008 26.719 1 95.56 121 ARG A C 1
ATOM 908 O O . ARG A 1 121 ? -4.871 10.188 26.156 1 95.56 121 ARG A O 1
ATOM 915 N N . GLY A 1 122 ? -2.938 10.703 27.094 1 96.5 122 GLY A N 1
ATOM 916 C CA . GLY A 1 122 ? -2.463 9.328 27.094 1 96.5 122 GLY A CA 1
ATOM 917 C C . GLY A 1 122 ? -1.479 9.039 25.984 1 96.5 122 GLY A C 1
ATOM 918 O O . GLY A 1 122 ? -0.816 8 25.984 1 96.5 122 GLY A O 1
ATOM 919 N N . VAL A 1 123 ? -1.47 9.945 25.109 1 96.88 123 VAL A N 1
ATOM 920 C CA . VAL A 1 123 ? -0.498 9.773 24.031 1 96.88 123 VAL A CA 1
ATOM 921 C C . VAL A 1 123 ? 0.917 9.914 24.578 1 96.88 123 VAL A C 1
ATOM 923 O O . VAL A 1 123 ? 1.147 10.672 25.531 1 96.88 123 VAL A O 1
ATOM 926 N N . ILE A 1 124 ? 1.83 9.125 24.047 1 97.12 124 ILE A N 1
ATOM 927 C CA . ILE A 1 124 ? 3.236 9.234 24.406 1 97.12 124 ILE A CA 1
ATOM 928 C C . ILE A 1 124 ? 4.02 9.875 23.266 1 97.12 124 ILE A C 1
ATOM 930 O O . ILE A 1 124 ? 4.031 9.359 22.156 1 97.12 124 ILE A O 1
ATOM 934 N N . PHE A 1 125 ? 4.621 11.016 23.5 1 97.25 125 PHE A N 1
ATOM 935 C CA . PHE A 1 125 ? 5.43 11.727 22.516 1 97.25 125 PHE A CA 1
ATOM 936 C C . PHE A 1 125 ? 6.824 12.016 23.078 1 97.25 125 PHE A C 1
ATOM 938 O O . PHE A 1 125 ? 6.961 12.594 24.156 1 97.25 125 PHE A O 1
ATOM 945 N N . GLU A 1 126 ? 7.773 11.422 22.422 1 97.38 126 GLU A N 1
ATOM 946 C CA . GLU A 1 126 ? 9.172 11.672 22.75 1 97.38 126 GLU A CA 1
ATOM 947 C C . GLU A 1 126 ? 9.914 12.312 21.578 1 97.38 126 GLU A C 1
ATOM 949 O O . GLU A 1 126 ? 10.227 11.641 20.594 1 97.38 126 GLU A O 1
ATOM 954 N N . GLY A 1 127 ? 10.25 13.57 21.656 1 97.12 127 GLY A N 1
ATOM 955 C CA . GLY A 1 127 ? 10.969 14.234 20.578 1 97.12 127 GLY A CA 1
ATOM 956 C C . GLY A 1 127 ? 10.852 15.75 20.625 1 97.12 127 GLY A C 1
ATOM 957 O O . GLY A 1 127 ? 10.656 16.328 21.703 1 97.12 127 GLY A O 1
ATOM 958 N N . SER A 1 128 ? 11.141 16.422 19.516 1 96.56 128 SER A N 1
ATOM 959 C CA . SER A 1 128 ? 11.055 17.875 19.422 1 96.56 128 SER A CA 1
ATOM 960 C C . SER A 1 128 ? 9.852 18.297 18.594 1 96.56 128 SER A C 1
ATOM 962 O O . SER A 1 128 ? 9.391 17.547 17.734 1 96.56 128 SER A O 1
ATOM 964 N N . LEU A 1 129 ? 9.367 19.422 18.953 1 95.5 129 LEU A N 1
ATOM 965 C CA . LEU A 1 129 ? 8.25 20 18.234 1 95.5 129 LEU A CA 1
ATOM 966 C C . LEU A 1 129 ? 8.578 21.406 17.766 1 95.5 129 LEU A C 1
ATOM 968 O O . LEU A 1 129 ? 9.023 22.25 18.562 1 95.5 129 LEU A O 1
ATOM 972 N N . LYS A 1 130 ? 8.516 21.625 16.531 1 94.94 130 LYS A N 1
ATOM 973 C CA . LYS A 1 130 ? 8.641 22.953 15.945 1 94.94 130 LYS A CA 1
ATOM 974 C C . LYS A 1 130 ? 7.32 23.422 15.336 1 94.94 130 LYS A C 1
ATOM 976 O O . LYS A 1 130 ? 6.848 22.828 14.352 1 94.94 130 LYS A O 1
ATOM 981 N N . MET A 1 131 ? 6.734 24.484 16.016 1 90.56 131 MET A N 1
ATOM 982 C CA . MET A 1 131 ? 5.465 24.984 15.508 1 90.56 131 MET A CA 1
ATOM 983 C C . MET A 1 131 ? 5.664 26.266 14.719 1 90.56 131 MET A C 1
ATOM 985 O O . MET A 1 131 ? 6.367 27.172 15.172 1 90.56 131 MET A O 1
ATOM 989 N N . GLU A 1 132 ? 5.855 26.297 13.469 1 73.12 132 GLU A N 1
ATOM 990 C CA . GLU A 1 132 ? 6.043 27.531 12.695 1 73.12 132 GLU A CA 1
ATOM 991 C C . GLU A 1 132 ? 4.703 28.125 12.281 1 73.12 132 GLU A C 1
ATOM 993 O O . GLU A 1 132 ? 3.752 27.391 11.992 1 73.12 132 GLU A O 1
ATOM 998 N N . ASN A 1 133 ? 4.418 29.312 12.867 1 60.12 133 ASN A N 1
ATOM 999 C CA . ASN A 1 133 ? 3.27 30.047 12.344 1 60.12 133 ASN A CA 1
ATOM 1000 C C . ASN A 1 133 ? 3.432 30.344 10.852 1 60.12 133 ASN A C 1
ATOM 1002 O O . ASN A 1 133 ? 4.25 31.188 10.477 1 60.12 133 ASN A O 1
ATOM 1006 N N . LEU A 1 134 ? 3.492 29.344 10.062 1 51.03 134 LEU A N 1
ATOM 1007 C CA . LEU A 1 134 ? 3.684 29.609 8.648 1 51.03 134 LEU A CA 1
ATOM 1008 C C . LEU A 1 134 ? 2.863 30.828 8.211 1 51.03 134 LEU A C 1
ATOM 1010 O O . LEU A 1 134 ? 3.18 31.469 7.203 1 51.03 134 LEU A O 1
ATOM 1014 N N . GLY A 1 135 ? 1.715 31.031 8.648 1 43.56 135 GLY A N 1
ATOM 1015 C CA . GLY A 1 135 ? 0.982 32.219 8.281 1 43.56 135 GLY A CA 1
ATOM 1016 C C . GLY A 1 135 ? 1.572 33.5 8.875 1 43.56 135 GLY A C 1
ATOM 1017 O O . GLY A 1 135 ? 1.244 34.594 8.445 1 43.56 135 GLY A O 1
ATOM 1018 N N . THR A 1 136 ? 1.879 33.5 10.219 1 42.88 136 THR A N 1
ATOM 1019 C CA . THR A 1 136 ? 2.135 34.812 10.836 1 42.88 136 THR A CA 1
ATOM 1020 C C . THR A 1 136 ? 3.52 35.312 10.453 1 42.88 136 THR A C 1
ATOM 1022 O O . THR A 1 136 ? 4.531 34.844 10.969 1 42.88 136 THR A O 1
ATOM 1025 N N . ALA A 1 137 ? 3.916 35.281 9.156 1 41.28 137 ALA A N 1
ATOM 1026 C CA . ALA A 1 137 ? 4.914 36.312 8.906 1 41.28 137 ALA A CA 1
ATOM 1027 C C . ALA A 1 137 ? 4.785 37.469 9.914 1 41.28 137 ALA A C 1
ATOM 1029 O O . ALA A 1 137 ? 3.754 38.125 9.969 1 41.28 137 ALA A O 1
ATOM 1030 N N . GLY A 1 138 ? 5.086 37.219 11.211 1 40.44 138 GLY A N 1
ATOM 1031 C CA . GLY A 1 138 ? 5.141 38.375 12.109 1 40.44 138 GLY A CA 1
ATOM 1032 C C . GLY A 1 138 ? 5.445 39.656 11.398 1 40.44 138 GLY A C 1
ATOM 1033 O O . GLY A 1 138 ? 6.523 39.844 10.82 1 40.44 138 GLY A O 1
ATOM 1034 N N . ALA A 1 139 ? 4.496 40.156 10.547 1 40.3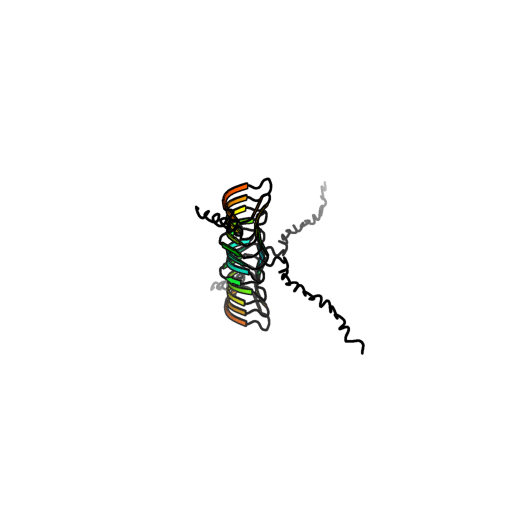8 139 ALA A N 1
ATOM 1035 C CA . ALA A 1 139 ? 4.645 41.562 10.125 1 40.38 139 ALA A CA 1
ATOM 1036 C C . ALA A 1 139 ? 5.309 42.406 11.219 1 40.38 139 ALA A C 1
ATOM 1038 O O . ALA A 1 139 ? 4.781 42.5 12.328 1 40.38 139 ALA A O 1
ATOM 1039 N N . ARG A 1 140 ? 6.645 42.156 11.422 1 44.22 140 ARG A N 1
ATOM 1040 C CA . ARG A 1 140 ? 7.352 43.094 12.273 1 44.22 140 ARG A CA 1
ATOM 1041 C C . ARG A 1 140 ? 6.648 44.438 12.281 1 44.22 140 ARG A C 1
ATOM 1043 O O . ARG A 1 140 ? 6.285 44.969 11.227 1 44.22 140 ARG A O 1
ATOM 1050 N N . PRO A 1 141 ? 5.797 44.688 13.289 1 47.38 141 PRO A N 1
ATOM 1051 C CA . PRO A 1 141 ? 5.191 46.031 13.266 1 47.38 141 PRO A CA 1
ATOM 1052 C C . PRO A 1 141 ? 6.09 47.094 12.625 1 47.38 141 PRO A C 1
ATOM 1054 O O . PRO A 1 141 ? 7.316 47 12.727 1 47.38 141 PRO A O 1
ATOM 1057 N N . PRO A 1 142 ? 5.707 47.562 11.406 1 47.88 142 PRO A N 1
ATOM 1058 C CA . PRO A 1 142 ? 6.551 48.594 10.844 1 47.88 142 PRO A CA 1
ATOM 1059 C C . PRO A 1 142 ? 7.199 49.5 11.906 1 47.88 142 PRO A C 1
ATOM 1061 O O . PRO A 1 142 ? 6.645 49.656 13 1 47.88 142 PRO A O 1
ATOM 1064 N N . PRO A 1 143 ? 8.508 49.438 11.977 1 50.53 143 PRO A N 1
ATOM 1065 C CA . PRO A 1 143 ? 9.141 50.312 12.977 1 50.53 143 PRO A CA 1
ATOM 1066 C C . PRO A 1 143 ? 8.383 51.625 13.195 1 50.53 143 PRO A C 1
ATOM 1068 O O . PRO A 1 143 ? 7.715 52.094 12.281 1 50.53 143 PRO A O 1
ATOM 1071 N N . PRO A 1 144 ? 7.859 51.812 14.391 1 49.34 144 PRO A N 1
ATOM 1072 C CA . PRO A 1 144 ? 7.148 53.094 14.602 1 49.34 144 PRO A CA 1
ATOM 1073 C C . PRO A 1 144 ? 7.781 54.25 13.844 1 49.34 144 PRO A C 1
ATOM 1075 O O . PRO A 1 144 ? 8.984 54.25 13.586 1 49.34 144 PRO A O 1
ATOM 1078 N N . PRO A 1 145 ? 7.074 54.844 12.883 1 47.44 145 PRO A N 1
ATOM 1079 C CA . PRO A 1 145 ? 7.645 56 12.164 1 47.44 145 PRO A CA 1
ATOM 1080 C C . PRO A 1 145 ? 8.57 56.844 13.039 1 47.44 145 PRO A C 1
ATOM 1082 O O . PRO A 1 145 ? 8.328 57 14.242 1 47.44 145 PRO A O 1
ATOM 1085 N N . GLY A 1 146 ? 9.883 56.531 12.977 1 44.72 146 GLY A N 1
ATOM 1086 C CA . GLY A 1 146 ? 10.875 57.375 13.648 1 44.72 146 GLY A CA 1
ATOM 1087 C C . GLY A 1 146 ? 10.445 58.812 13.789 1 44.72 146 GLY A C 1
ATOM 1088 O O . GLY A 1 146 ? 9.898 59.406 12.844 1 44.72 146 GLY A O 1
ATOM 1089 N N . GLY A 1 147 ? 9.906 59.219 14.977 1 41.72 147 GLY A N 1
ATOM 1090 C CA . GLY A 1 147 ? 9.609 60.594 15.336 1 41.72 147 GLY A CA 1
ATOM 1091 C C . GLY A 1 147 ? 10.625 61.594 14.805 1 41.72 147 GLY A C 1
ATOM 1092 O O . GLY A 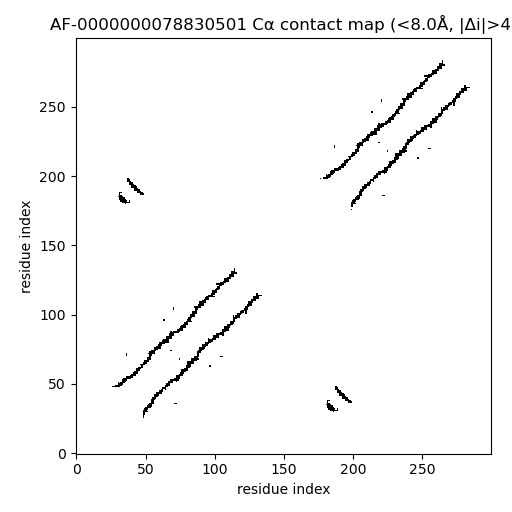1 147 ? 11.836 61.375 14.922 1 41.72 147 GLY A O 1
ATOM 1093 N N . GLU A 1 148 ? 10.375 62.219 13.602 1 41.22 148 GLU A N 1
ATOM 1094 C CA . GLU A 1 148 ? 11.133 63.406 13.18 1 41.22 148 GLU A CA 1
ATOM 1095 C C . GLU A 1 148 ? 11.438 64.312 14.367 1 41.22 148 GLU A C 1
ATOM 1097 O O . GLU A 1 148 ? 10.539 64.688 15.125 1 41.22 148 GLU A O 1
ATOM 1102 N N . LYS A 1 149 ? 12.539 64.062 15.07 1 41.22 149 LYS A N 1
ATOM 1103 C CA . LYS A 1 149 ? 12.992 65.062 16 1 41.22 149 LYS A CA 1
ATOM 1104 C C . LYS A 1 149 ? 12.727 66.5 15.453 1 41.22 149 LYS A C 1
ATOM 1106 O O . LYS A 1 149 ? 13.203 66.875 14.375 1 41.22 149 LYS A O 1
ATOM 1111 N N . LYS A 1 150 ? 11.852 67.375 16.031 1 32.34 150 LYS A N 1
ATOM 1112 C CA . LYS A 1 150 ? 11.961 68.875 15.969 1 32.34 150 LYS A CA 1
ATOM 1113 C C . LYS A 1 150 ? 13.305 69.312 16.531 1 32.34 150 LYS A C 1
ATOM 1115 O O . LYS A 1 150 ? 13.773 68.812 17.547 1 32.34 150 LYS A O 1
ATOM 1120 N N . MET B 1 1 ? -19.672 -80.688 28.547 1 25.8 1 MET B N 1
ATOM 1121 C CA . MET B 1 1 ? -19.953 -79.375 29.188 1 25.8 1 MET B CA 1
ATOM 1122 C C . MET B 1 1 ? -19.641 -78.25 28.25 1 25.8 1 MET B C 1
ATOM 1124 O O . MET B 1 1 ? -18.469 -77.938 27.969 1 25.8 1 MET B O 1
ATOM 1128 N N . ALA B 1 2 ? -20.516 -78.062 27.219 1 36.09 2 ALA B N 1
ATOM 1129 C CA . ALA B 1 2 ? -20.547 -77.25 26 1 36.09 2 ALA B CA 1
ATOM 1130 C C . ALA B 1 2 ? -20.578 -75.75 26.328 1 36.09 2 ALA B C 1
ATOM 1132 O O . ALA B 1 2 ? -21.594 -75.25 26.781 1 36.09 2 ALA B O 1
ATOM 1133 N N . LEU B 1 3 ? -19.422 -75.312 26.859 1 26.33 3 LEU B N 1
ATOM 1134 C CA . LEU B 1 3 ? -19.297 -73.938 27.266 1 26.33 3 LEU B CA 1
ATOM 1135 C C . LEU B 1 3 ? -19.859 -73 26.203 1 26.33 3 LEU B C 1
ATOM 1137 O O . LEU B 1 3 ? -20.109 -73.438 25.062 1 26.33 3 LEU B O 1
ATOM 1141 N N . LEU B 1 4 ? -19.359 -71.75 26.125 1 31.22 4 LEU B N 1
ATOM 1142 C CA . LEU B 1 4 ? -19.531 -70.312 26.188 1 31.22 4 LEU B CA 1
ATOM 1143 C C . LEU B 1 4 ? -19.516 -69.688 24.797 1 31.22 4 LEU B C 1
ATOM 1145 O O . LEU B 1 4 ? -18.453 -69.562 24.188 1 31.22 4 LEU B O 1
ATOM 1149 N N . GLY B 1 5 ? -20.438 -70.125 23.891 1 33.69 5 GLY B N 1
ATOM 1150 C CA . GLY B 1 5 ? -20.5 -69.5 22.578 1 33.69 5 GLY B CA 1
ATOM 1151 C C . GLY B 1 5 ? -20.656 -68 22.625 1 33.69 5 GLY B C 1
ATOM 1152 O O . GLY B 1 5 ? -21.734 -67.5 22.938 1 33.69 5 GLY B O 1
ATOM 1153 N N . GLY B 1 6 ? -19.688 -67.375 23.266 1 31.28 6 GLY B N 1
ATOM 1154 C CA . GLY B 1 6 ? -19.734 -65.938 23.438 1 31.28 6 GLY B CA 1
ATOM 1155 C C . GLY B 1 6 ? -20.047 -65.188 22.156 1 31.28 6 GLY B C 1
ATOM 1156 O O . GLY B 1 6 ? -19.562 -65.562 21.078 1 31.28 6 GLY B O 1
ATOM 1157 N N . LYS B 1 7 ? -21.312 -64.688 22.141 1 34.91 7 LYS B N 1
ATOM 1158 C CA . LYS B 1 7 ? -21.922 -63.781 21.156 1 34.91 7 LYS B CA 1
ATOM 1159 C C . LYS B 1 7 ? -20.938 -62.688 20.734 1 34.91 7 LYS B C 1
ATOM 1161 O O . LYS B 1 7 ? -20.188 -62.156 21.562 1 34.91 7 LYS B O 1
ATOM 1166 N N . LYS B 1 8 ? -20.781 -62.562 19.406 1 34.53 8 LYS B N 1
ATOM 1167 C CA . LYS B 1 8 ? -20.156 -61.688 18.422 1 34.53 8 LYS B CA 1
ATOM 1168 C C . LYS B 1 8 ? -20.703 -60.25 18.547 1 34.53 8 LYS B C 1
ATOM 1170 O O . LYS B 1 8 ? -21.844 -60 18.156 1 34.53 8 LYS B O 1
ATOM 1175 N N . ASP B 1 9 ? -20.516 -59.531 19.75 1 31.41 9 ASP B N 1
ATOM 1176 C CA . ASP B 1 9 ? -20.938 -58.156 19.781 1 31.41 9 ASP B CA 1
ATOM 1177 C C . ASP B 1 9 ? -20.359 -57.375 18.594 1 31.41 9 ASP B C 1
ATOM 1179 O O . ASP B 1 9 ? -19.156 -57.344 18.375 1 31.41 9 ASP B O 1
ATOM 1183 N N . GLU B 1 10 ? -21.094 -57.375 17.438 1 31.69 10 GLU B N 1
ATOM 1184 C CA . GLU B 1 10 ? -20.906 -56.594 16.219 1 31.69 10 GLU B CA 1
ATOM 1185 C C . GLU B 1 10 ? -20.828 -55.094 16.531 1 31.69 10 GLU B C 1
ATOM 1187 O O . GLU B 1 10 ? -21.859 -54.406 16.562 1 31.69 10 GLU B O 1
ATOM 1192 N N . SER B 1 11 ? -20.312 -54.719 17.75 1 33.12 11 SER B N 1
ATOM 1193 C CA . SER B 1 11 ? -20.391 -53.25 17.875 1 33.12 11 SER B CA 1
ATOM 1194 C C . SER B 1 11 ? -19.734 -52.562 16.703 1 33.12 11 SER B C 1
ATOM 1196 O O . SER B 1 11 ? -18.562 -52.781 16.422 1 33.12 11 SER B O 1
ATOM 1198 N N . SER B 1 12 ? -20.547 -52.375 15.586 1 35.81 12 SER B N 1
ATOM 1199 C CA . SER B 1 12 ? -20.297 -51.5 14.43 1 35.81 12 SER B CA 1
ATOM 1200 C C . SER B 1 12 ? -19.812 -50.125 14.859 1 35.81 12 SER B C 1
ATOM 1202 O O . SER B 1 12 ? -20.594 -49.312 15.383 1 35.81 12 SER B O 1
ATOM 1204 N N . SER B 1 13 ? -18.781 -50.094 15.742 1 35.25 13 SER B N 1
ATOM 1205 C CA . SER B 1 13 ? -18.25 -48.75 16.078 1 35.25 13 SER B CA 1
ATOM 1206 C C . SER B 1 13 ? -17.984 -47.938 14.812 1 35.25 13 SER B C 1
ATOM 1208 O O . SER B 1 13 ? -17.156 -48.344 13.977 1 35.25 13 SER B O 1
ATOM 1210 N N . LYS B 1 14 ? -19.156 -47.531 14.117 1 35.25 14 LYS B N 1
ATOM 1211 C CA . LYS B 1 14 ? -19 -46.562 13.039 1 35.25 14 LYS B CA 1
ATOM 1212 C C . LYS B 1 14 ? -17.984 -45.469 13.422 1 35.25 14 LYS B C 1
ATOM 1214 O O . LYS B 1 14 ? -18.125 -44.812 14.453 1 35.25 14 LYS B O 1
ATOM 1219 N N . PRO B 1 15 ? -16.703 -45.719 13.125 1 35.69 15 PRO B N 1
ATOM 1220 C CA . PRO B 1 15 ? -15.758 -44.625 13.406 1 35.69 15 PRO B CA 1
ATOM 1221 C C . PRO B 1 15 ? -16.266 -43.25 12.953 1 35.69 15 PRO B C 1
ATOM 1223 O O . PRO B 1 15 ? -16.75 -43.125 11.828 1 35.69 15 PRO B O 1
ATOM 1226 N N . LEU B 1 16 ? -17.078 -42.562 13.828 1 32.41 16 LEU B N 1
ATOM 1227 C CA . LEU B 1 16 ? -17.422 -41.156 13.625 1 32.41 16 LEU B CA 1
ATOM 1228 C C . LEU B 1 16 ? -16.203 -40.375 13.156 1 32.41 16 LEU B C 1
ATOM 1230 O O . LEU B 1 16 ? -15.234 -40.188 13.906 1 32.41 16 LEU B O 1
ATOM 1234 N N . PHE B 1 17 ? -15.664 -40.594 11.953 1 33.5 17 PHE B N 1
ATOM 1235 C CA . PHE B 1 17 ? -14.695 -39.719 11.336 1 33.5 17 PHE B CA 1
ATOM 1236 C C . PHE B 1 17 ? -15.086 -38.25 11.547 1 33.5 17 PHE B C 1
ATOM 1238 O O . PHE B 1 17 ? -16.047 -37.781 10.953 1 33.5 17 PHE B O 1
ATOM 1245 N N . ARG B 1 18 ? -15.195 -37.781 12.742 1 32.53 18 ARG B N 1
ATOM 1246 C CA . ARG B 1 18 ? -15.312 -36.312 12.906 1 32.53 18 ARG B CA 1
ATOM 1247 C C . ARG B 1 18 ? -14.391 -35.594 11.945 1 32.53 18 ARG B C 1
ATOM 1249 O O . ARG B 1 18 ? -13.164 -35.688 12.047 1 32.53 18 ARG B O 1
ATOM 1256 N N . ARG B 1 19 ? -14.812 -35.531 10.664 1 31.55 19 ARG B N 1
ATOM 1257 C CA . ARG B 1 19 ? -14.203 -34.594 9.719 1 31.55 19 ARG B CA 1
ATOM 1258 C C . ARG B 1 19 ? -13.781 -33.312 10.414 1 31.55 19 ARG B C 1
ATOM 1260 O O . ARG B 1 19 ? -14.617 -32.594 10.953 1 31.55 19 ARG B O 1
ATOM 1267 N N . GLU B 1 20 ? -12.773 -33.344 11.25 1 30.39 20 GLU B N 1
ATOM 1268 C CA . GLU B 1 20 ? -12.148 -32.062 11.625 1 30.39 20 GLU B CA 1
ATOM 1269 C C . GLU B 1 20 ? -12.227 -31.047 10.492 1 30.39 20 GLU B C 1
ATOM 1271 O O . GLU B 1 20 ? -11.68 -31.266 9.414 1 30.39 20 GLU B O 1
ATOM 1276 N N . GLU B 1 21 ? -13.477 -30.578 10.172 1 30.08 21 GLU B N 1
ATOM 1277 C CA . GLU B 1 21 ? -13.555 -29.359 9.383 1 30.08 21 GLU B CA 1
ATOM 1278 C C . GLU B 1 21 ? -12.367 -28.438 9.656 1 30.08 21 GLU B C 1
ATOM 1280 O O . GLU B 1 21 ? -12.219 -27.922 10.766 1 30.08 21 GLU B O 1
ATOM 1285 N N . GLU B 1 22 ? -11.188 -28.984 9.398 1 31.27 22 GLU B N 1
ATOM 1286 C CA . GLU B 1 22 ? -10.133 -27.969 9.336 1 31.27 22 GLU B CA 1
ATOM 1287 C C . GLU B 1 22 ? -10.68 -26.625 8.867 1 31.27 22 GLU B C 1
ATOM 1289 O O . GLU B 1 22 ? -11.305 -26.547 7.809 1 31.27 22 GLU B O 1
ATOM 1294 N N . SER B 1 23 ? -11.25 -25.891 9.773 1 32.03 23 SER B N 1
ATOM 1295 C CA . SER B 1 23 ? -11.5 -24.469 9.57 1 32.03 23 SER B CA 1
ATOM 1296 C C . SER B 1 23 ? -10.523 -23.875 8.57 1 32.03 23 SER B C 1
ATOM 1298 O O . SER B 1 23 ? -9.32 -23.812 8.836 1 32.03 23 SER B O 1
ATOM 1300 N N . VAL B 1 24 ? -10.562 -24.453 7.375 1 30.11 24 VAL B N 1
ATOM 1301 C CA . VAL B 1 24 ? -9.906 -23.578 6.418 1 30.11 24 VAL B CA 1
ATOM 1302 C C . VAL B 1 24 ? -10.078 -22.125 6.863 1 30.11 24 VAL B C 1
ATOM 1304 O O . VAL B 1 24 ? -11.203 -21.641 7.039 1 30.11 24 VAL B O 1
ATOM 1307 N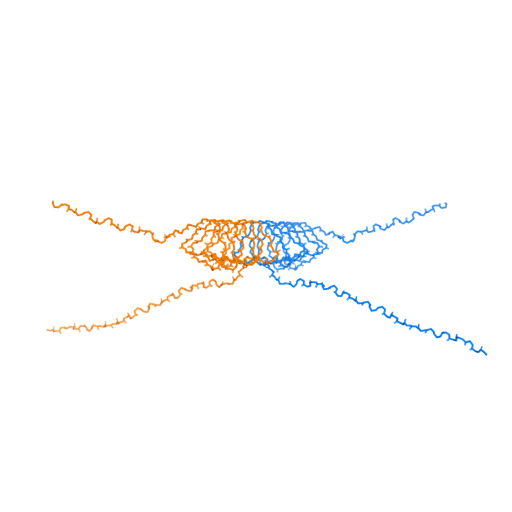 N . SER B 1 25 ? -9.359 -21.766 7.852 1 33.38 25 SER B N 1
ATOM 1308 C CA . SER B 1 25 ? -9.242 -20.312 8.062 1 33.38 25 SER B CA 1
ATOM 1309 C C . SER B 1 25 ? -9.602 -19.547 6.797 1 33.38 25 SER B C 1
ATOM 1311 O O . SER B 1 25 ? -8.922 -19.672 5.773 1 33.38 25 SER B O 1
ATOM 1313 N N . GLN B 1 26 ? -10.812 -19.781 6.273 1 32.78 26 GLN B N 1
ATOM 1314 C CA . GLN B 1 26 ? -11.219 -18.703 5.363 1 32.78 26 GLN B CA 1
ATOM 1315 C C . GLN B 1 26 ? -10.438 -17.422 5.633 1 32.78 26 GLN B C 1
ATOM 1317 O O . GLN B 1 26 ? -10.75 -16.688 6.566 1 32.78 26 GLN B O 1
ATOM 1322 N N . ARG B 1 27 ? -9.18 -17.5 5.867 1 39.09 27 ARG B N 1
ATOM 1323 C CA . ARG B 1 27 ? -8.484 -16.234 5.758 1 39.09 27 ARG B CA 1
ATOM 1324 C C . ARG B 1 27 ? -9.289 -15.234 4.922 1 39.09 27 ARG B C 1
ATOM 1326 O O . ARG B 1 27 ? -9.461 -15.43 3.717 1 39.09 27 ARG B O 1
ATOM 1333 N N . SER B 1 28 ? -10.5 -15.008 5.266 1 39.28 28 SER B N 1
ATOM 1334 C CA . SER B 1 28 ? -11.477 -14.047 4.762 1 39.28 28 SER B CA 1
ATOM 1335 C C . SER B 1 28 ? -10.836 -13.062 3.791 1 39.28 28 SER B C 1
ATOM 1337 O O . SER B 1 28 ? -9.703 -12.617 4.012 1 39.28 28 SER B O 1
ATOM 1339 N N . GLY B 1 29 ? -10.984 -13.172 2.486 1 46.34 29 GLY B N 1
ATOM 1340 C CA . GLY B 1 29 ? -10.789 -12.344 1.309 1 46.34 29 GLY B CA 1
ATOM 1341 C C . GLY B 1 29 ? -10.688 -10.867 1.629 1 46.34 29 GLY B C 1
ATOM 1342 O O . GLY B 1 29 ? -10.992 -10.016 0.785 1 46.34 29 GLY B O 1
ATOM 1343 N N . GLU B 1 30 ? -10.836 -10.594 2.791 1 54.53 30 GLU B N 1
ATOM 1344 C CA . GLU B 1 30 ? -10.844 -9.156 3.068 1 54.53 30 GLU B CA 1
ATOM 1345 C C . GLU B 1 30 ? -9.562 -8.492 2.582 1 54.53 30 GLU B C 1
ATOM 1347 O O . GLU B 1 30 ? -8.461 -8.953 2.896 1 54.53 30 GLU B O 1
ATOM 1352 N N . VAL B 1 31 ? -9.734 -7.895 1.448 1 59.25 31 VAL B N 1
ATOM 1353 C CA . VAL B 1 31 ? -8.648 -7.02 1.015 1 59.25 31 VAL B CA 1
ATOM 1354 C C . VAL B 1 31 ? -8.133 -6.207 2.201 1 59.25 31 VAL B C 1
ATOM 1356 O O . VAL B 1 31 ? -8.859 -5.379 2.758 1 59.25 31 VAL B O 1
ATOM 1359 N N . HIS B 1 32 ? -6.883 -6.758 2.6 1 80.69 32 HIS B N 1
ATOM 1360 C CA . HIS B 1 32 ? -6.285 -6.078 3.74 1 80.69 32 HIS B CA 1
ATOM 1361 C C . HIS B 1 32 ? -5.469 -4.867 3.295 1 80.69 32 HIS B C 1
ATOM 1363 O O . HIS B 1 32 ? -5.344 -3.891 4.039 1 80.69 32 HIS B O 1
ATOM 1369 N N . THR B 1 33 ? -5.098 -5.004 1.944 1 91.75 33 THR B N 1
ATOM 1370 C CA . THR B 1 33 ? -4.262 -3.922 1.436 1 91.75 33 THR B CA 1
ATOM 1371 C C . THR B 1 33 ? -4.688 -3.529 0.023 1 91.75 33 THR B C 1
ATOM 1373 O O . THR B 1 33 ? -4.918 -4.395 -0.825 1 91.75 33 THR B O 1
ATOM 1376 N N . LEU B 1 34 ? -4.938 -2.307 -0.155 1 93.25 34 LEU B N 1
ATOM 1377 C CA . LEU B 1 34 ? -5.309 -1.729 -1.442 1 93.25 34 LEU B CA 1
ATOM 1378 C C . LEU B 1 34 ? -4.438 -0.519 -1.765 1 93.25 34 LEU B C 1
ATOM 1380 O O . LEU B 1 34 ? -4.398 0.447 -0.998 1 93.25 34 LEU B O 1
ATOM 1384 N N . LEU B 1 35 ? -3.779 -0.644 -2.787 1 94.38 35 LEU B N 1
ATOM 1385 C CA . LEU B 1 35 ? -3.092 0.517 -3.342 1 94.38 35 LEU B CA 1
ATOM 1386 C C . LEU B 1 35 ? -3.912 1.155 -4.457 1 94.38 35 LEU B C 1
ATOM 1388 O O . LEU B 1 35 ? -3.93 0.656 -5.586 1 94.38 35 LEU B O 1
ATOM 1392 N N . GLY B 1 36 ? -4.527 2.223 -4.051 1 93.62 36 GLY B N 1
ATOM 1393 C CA . GLY B 1 36 ? -5.52 2.82 -4.934 1 93.62 36 GLY B CA 1
ATOM 1394 C C . GLY B 1 36 ? -4.902 3.611 -6.074 1 93.62 36 GLY B C 1
ATOM 1395 O O . GLY B 1 36 ? -3.684 3.785 -6.129 1 93.62 36 GLY B O 1
ATOM 1396 N N . LYS B 1 37 ? -5.973 4.098 -6.777 1 90.88 37 LYS B N 1
ATOM 1397 C CA . LYS B 1 37 ? -5.574 4.977 -7.871 1 90.88 37 LYS B CA 1
ATOM 1398 C C . LYS B 1 37 ? -4.91 6.246 -7.344 1 90.88 37 LYS B C 1
ATOM 1400 O O . LYS B 1 37 ? -5.277 6.746 -6.281 1 90.88 37 LYS B O 1
ATOM 1405 N N . GLY B 1 38 ? -3.869 6.754 -7.848 1 89.69 38 GLY B N 1
ATOM 1406 C CA . GLY B 1 38 ? -3.209 7.98 -7.438 1 89.69 38 GLY B CA 1
ATOM 1407 C C . GLY B 1 38 ? -2.061 7.746 -6.473 1 89.69 38 GLY B C 1
ATOM 1408 O O . GLY B 1 38 ? -1.464 8.703 -5.965 1 89.69 38 GLY B O 1
ATOM 1409 N N . SER B 1 39 ? -1.908 6.531 -6.133 1 94.62 39 SER B N 1
ATOM 1410 C CA . SER B 1 39 ? -0.792 6.191 -5.258 1 94.62 39 SER B CA 1
ATOM 1411 C C . SER B 1 39 ? 0.386 5.637 -6.051 1 94.62 39 SER B C 1
ATOM 1413 O O . SER B 1 39 ? 0.194 4.922 -7.035 1 94.62 39 SER B O 1
ATOM 1415 N N . GLU B 1 40 ? 1.511 6.012 -5.641 1 97.12 40 GLU B N 1
ATOM 1416 C CA . GLU B 1 40 ? 2.756 5.512 -6.219 1 97.12 40 GLU B CA 1
ATOM 1417 C C . GLU B 1 40 ? 3.682 4.961 -5.137 1 97.12 40 GLU B C 1
ATOM 1419 O O . GLU B 1 40 ? 4 5.656 -4.172 1 97.12 40 GLU B O 1
ATOM 1424 N N . PHE B 1 41 ? 4.117 3.717 -5.375 1 96.81 41 PHE B N 1
ATOM 1425 C CA . PHE B 1 41 ? 4.98 3.049 -4.41 1 96.81 41 PHE B CA 1
ATOM 1426 C C . PHE B 1 41 ? 6.281 2.602 -5.066 1 96.81 41 PHE B C 1
ATOM 1428 O O . PHE B 1 41 ? 6.266 2.033 -6.16 1 96.81 41 PHE B O 1
ATOM 1435 N N . GLU B 1 42 ? 7.312 2.885 -4.402 1 98.5 42 GLU B N 1
ATOM 1436 C CA . GLU B 1 42 ? 8.633 2.396 -4.789 1 98.5 42 GLU B CA 1
ATOM 1437 C C . GLU B 1 42 ? 9.297 1.64 -3.643 1 98.5 42 GLU B C 1
ATOM 1439 O O . GLU B 1 42 ? 9.555 2.211 -2.582 1 98.5 42 GLU B O 1
ATOM 1444 N N . GLY B 1 43 ? 9.484 0.313 -3.82 1 98 43 GLY B N 1
ATOM 1445 C CA . GLY B 1 43 ? 10.133 -0.444 -2.762 1 98 43 GLY B CA 1
ATOM 1446 C C . GLY B 1 43 ? 9.711 -1.901 -2.727 1 98 43 GLY B C 1
ATOM 1447 O O . GLY B 1 43 ? 9.555 -2.533 -3.775 1 98 43 GLY B O 1
ATOM 1448 N N . LYS B 1 44 ? 9.695 -2.469 -1.466 1 98.56 44 LYS B N 1
ATOM 1449 C CA . LYS B 1 44 ? 9.375 -3.877 -1.248 1 98.56 44 LYS B CA 1
ATOM 1450 C C . LYS B 1 44 ? 8.07 -4.031 -0.464 1 98.56 44 LYS B C 1
ATOM 1452 O O . LYS B 1 44 ? 7.883 -3.381 0.567 1 98.56 44 LYS B O 1
ATOM 1457 N N . LEU B 1 45 ? 7.242 -4.883 -0.998 1 98.12 45 LEU B N 1
ATOM 1458 C CA . LEU B 1 45 ? 5.961 -5.164 -0.358 1 98.12 45 LEU B CA 1
ATOM 1459 C C . LEU B 1 45 ? 5.844 -6.641 -0.003 1 98.12 45 LEU B C 1
ATOM 1461 O O . LEU B 1 45 ? 6.016 -7.508 -0.865 1 98.12 45 LEU B O 1
ATOM 1465 N N . THR B 1 46 ? 5.594 -6.93 1.242 1 97.88 46 THR B N 1
ATOM 1466 C CA . THR B 1 46 ? 5.258 -8.266 1.725 1 97.88 46 THR B CA 1
ATOM 1467 C C . THR B 1 46 ? 3.9 -8.266 2.424 1 97.88 46 THR B C 1
ATOM 1469 O O . THR B 1 46 ? 3.584 -7.332 3.17 1 97.88 46 THR B O 1
ATOM 1472 N N . PHE B 1 47 ? 3.096 -9.312 2.145 1 95.25 47 PHE B N 1
ATOM 1473 C CA . PHE B 1 47 ? 1.784 -9.281 2.781 1 95.25 47 PHE B CA 1
ATOM 1474 C C . PHE B 1 47 ? 1.222 -10.695 2.936 1 95.25 47 PHE B C 1
ATOM 1476 O O . PHE B 1 47 ? 1.718 -11.633 2.314 1 95.25 47 PHE B O 1
ATOM 1483 N N . GLU B 1 48 ? 0.264 -10.68 3.805 1 92.81 48 GLU B N 1
ATOM 1484 C CA . GLU B 1 48 ? -0.596 -11.852 3.941 1 92.81 48 GLU B CA 1
ATOM 1485 C C . GLU B 1 48 ? -2.014 -11.555 3.463 1 92.81 48 GLU B C 1
ATOM 1487 O O . GLU B 1 48 ? -2.473 -10.414 3.531 1 92.81 48 GLU B O 1
ATOM 1492 N N . GLY B 1 49 ? -2.611 -12.508 2.951 1 91.69 49 GLY B N 1
ATOM 1493 C CA . GLY B 1 49 ? -3.957 -12.32 2.434 1 91.69 49 GLY B CA 1
ATOM 1494 C C . GLY B 1 49 ? -3.979 -11.82 1.001 1 91.69 49 GLY B C 1
ATOM 1495 O O . GLY B 1 49 ? -3.092 -12.148 0.209 1 91.69 49 GLY B O 1
ATOM 1496 N N . GLN B 1 50 ? -5.035 -11.062 0.641 1 93.06 50 GLN B N 1
ATOM 1497 C CA . GLN B 1 50 ? -5.176 -10.562 -0.722 1 93.06 50 GLN B CA 1
ATOM 1498 C C . GLN B 1 50 ? -4.824 -9.078 -0.802 1 93.06 50 GLN B C 1
ATOM 1500 O O . GLN B 1 50 ? -5.215 -8.297 0.066 1 93.06 50 GLN B O 1
ATOM 1505 N N . VAL B 1 51 ? -4.074 -8.781 -1.79 1 95.06 51 VAL B N 1
ATOM 1506 C CA . VAL B 1 51 ? -3.725 -7.391 -2.047 1 95.06 51 VAL B CA 1
ATOM 1507 C C . VAL B 1 51 ? -4.117 -7.012 -3.475 1 95.06 51 VAL B C 1
ATOM 1509 O O . VAL B 1 51 ? -3.922 -7.797 -4.406 1 95.06 51 VAL B O 1
ATOM 1512 N N . ARG B 1 52 ? -4.629 -5.809 -3.537 1 96.31 52 ARG B N 1
ATOM 1513 C CA . ARG B 1 52 ? -4.945 -5.254 -4.848 1 96.31 52 ARG B CA 1
ATOM 1514 C C . ARG B 1 52 ? -4.156 -3.975 -5.109 1 96.31 52 ARG B C 1
ATOM 1516 O O . ARG B 1 52 ? -4.062 -3.109 -4.234 1 96.31 52 ARG B O 1
ATOM 1523 N N . ILE B 1 53 ? -3.662 -3.92 -6.266 1 97.25 53 ILE B N 1
ATOM 1524 C CA . ILE B 1 53 ? -2.926 -2.73 -6.684 1 97.25 53 ILE B CA 1
ATOM 1525 C C . ILE B 1 53 ? -3.621 -2.088 -7.883 1 97.25 53 ILE B C 1
ATOM 1527 O O . ILE B 1 53 ? -3.748 -2.709 -8.938 1 97.25 53 ILE B O 1
ATOM 1531 N N . ASP B 1 54 ? -4.043 -0.864 -7.699 1 96.25 54 ASP B N 1
ATOM 1532 C CA . ASP B 1 54 ? -4.68 -0.116 -8.781 1 96.25 54 ASP B CA 1
ATOM 1533 C C . ASP B 1 54 ? -3.811 1.057 -9.227 1 96.25 54 ASP B C 1
ATOM 1535 O O . ASP B 1 54 ? -4.098 1.701 -10.234 1 96.25 54 ASP B O 1
ATOM 1539 N N . GLY B 1 55 ? -2.67 1.364 -8.5 1 96.5 55 GLY B N 1
ATOM 1540 C CA . GLY B 1 55 ? -1.793 2.486 -8.797 1 96.5 55 GLY B CA 1
ATOM 1541 C C . GLY B 1 55 ? -0.475 2.064 -9.422 1 96.5 55 GLY B C 1
ATOM 1542 O O . GLY B 1 55 ? -0.416 1.078 -10.156 1 96.5 55 GLY B O 1
ATOM 1543 N N . LYS B 1 56 ? 0.468 2.922 -9.18 1 98.19 56 LYS B N 1
ATOM 1544 C CA . LYS B 1 56 ? 1.804 2.67 -9.711 1 98.19 56 LYS B CA 1
ATOM 1545 C C . LYS B 1 56 ? 2.691 1.992 -8.672 1 98.19 56 LYS B C 1
ATOM 1547 O O . LYS B 1 56 ? 2.738 2.418 -7.516 1 98.19 56 LYS B O 1
ATOM 1552 N N . PHE B 1 57 ? 3.412 0.95 -9.055 1 98.5 57 PHE B N 1
ATOM 1553 C CA . PHE B 1 57 ? 4.297 0.223 -8.148 1 98.5 57 PHE B CA 1
ATOM 1554 C C . PHE B 1 57 ? 5.625 -0.092 -8.836 1 98.5 57 PHE B C 1
ATOM 1556 O O . PHE B 1 57 ? 5.648 -0.586 -9.961 1 98.5 57 PHE B O 1
ATOM 1563 N N . GLN B 1 58 ? 6.637 0.207 -8.219 1 98.75 58 GLN B N 1
ATOM 1564 C CA . GLN B 1 58 ? 7.973 -0.147 -8.688 1 98.75 58 GLN B CA 1
ATOM 1565 C C . GLN B 1 58 ? 8.773 -0.844 -7.59 1 98.75 58 GLN B C 1
ATOM 1567 O O . GLN B 1 58 ? 9.008 -0.268 -6.527 1 98.75 58 GLN B O 1
ATOM 1572 N N . GLY B 1 59 ? 9.164 -2.082 -7.793 1 98.56 59 GLY B N 1
ATOM 1573 C CA . GLY B 1 59 ? 10 -2.738 -6.797 1 98.56 59 GLY B CA 1
ATOM 1574 C C . GLY B 1 59 ? 9.781 -4.238 -6.734 1 98.56 59 GLY B C 1
ATOM 1575 O O . GLY B 1 59 ? 9.844 -4.922 -7.758 1 98.56 59 GLY B O 1
ATOM 1576 N N . GLN B 1 60 ? 9.586 -4.777 -5.461 1 98.75 60 GLN B N 1
ATOM 1577 C CA . GLN B 1 60 ? 9.438 -6.211 -5.23 1 98.75 60 GLN B CA 1
ATOM 1578 C C . GLN B 1 60 ? 8.172 -6.52 -4.441 1 98.75 60 GLN B C 1
ATOM 1580 O O . GLN B 1 60 ? 7.852 -5.824 -3.475 1 98.75 60 GLN B O 1
ATOM 1585 N N . ILE B 1 61 ? 7.52 -7.559 -4.898 1 98.69 61 ILE B N 1
ATOM 1586 C CA . ILE B 1 61 ? 6.328 -8.023 -4.191 1 98.69 61 ILE B CA 1
ATOM 1587 C C . ILE B 1 61 ? 6.496 -9.492 -3.811 1 98.69 61 ILE B C 1
ATOM 1589 O O . ILE B 1 61 ? 6.762 -10.336 -4.672 1 98.69 61 ILE B O 1
ATOM 1593 N N . ILE B 1 62 ? 6.328 -9.812 -2.535 1 98.31 62 ILE B N 1
ATOM 1594 C CA . ILE B 1 62 ? 6.477 -11.18 -2.051 1 98.31 62 ILE B CA 1
ATOM 1595 C C . ILE B 1 62 ? 5.27 -11.562 -1.195 1 98.31 62 ILE B C 1
ATOM 1597 O O . ILE B 1 62 ? 4.98 -10.898 -0.193 1 98.31 62 ILE B O 1
ATOM 1601 N N . THR B 1 63 ? 4.605 -12.594 -1.616 1 97.38 63 THR B N 1
ATOM 1602 C CA . THR B 1 63 ? 3.494 -13.141 -0.843 1 97.38 63 THR B CA 1
ATOM 1603 C C . THR B 1 63 ? 3.262 -14.609 -1.186 1 97.38 63 THR B C 1
ATOM 1605 O O . THR B 1 63 ? 3.684 -15.078 -2.244 1 97.38 63 THR B O 1
ATOM 1608 N N . LYS B 1 64 ? 2.674 -15.305 -0.252 1 96.19 64 LYS B N 1
ATOM 1609 C CA . LYS B 1 64 ? 2.277 -16.688 -0.544 1 96.19 64 LYS B CA 1
ATOM 1610 C C . LYS B 1 64 ? 0.82 -16.75 -0.996 1 96.19 64 LYS B C 1
ATOM 1612 O O . LYS B 1 64 ? 0.345 -17.797 -1.423 1 96.19 64 LYS B O 1
ATOM 1617 N N . ASP B 1 65 ? 0.197 -15.516 -0.972 1 96.44 65 ASP B N 1
ATOM 1618 C CA . ASP B 1 65 ? -1.252 -15.508 -1.153 1 96.44 65 ASP B CA 1
ATOM 1619 C C . ASP B 1 65 ? -1.63 -14.938 -2.52 1 96.44 65 ASP B C 1
ATOM 1621 O O . ASP B 1 65 ? -1.099 -15.367 -3.545 1 96.44 65 ASP B O 1
ATOM 1625 N N . VAL B 1 66 ? -2.668 -13.977 -2.547 1 97.19 66 VAL B N 1
ATOM 1626 C CA . VAL B 1 66 ? -3.24 -13.57 -3.824 1 97.19 66 VAL B CA 1
ATOM 1627 C C . VAL B 1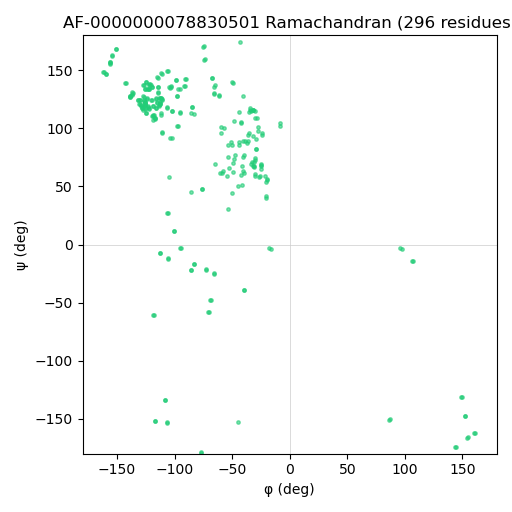 66 ? -2.902 -12.102 -4.102 1 97.19 66 VAL B C 1
ATOM 1629 O O . VAL B 1 66 ? -3.16 -11.234 -3.266 1 97.19 66 VAL B O 1
ATOM 1632 N N . LEU B 1 67 ? -2.328 -11.867 -5.234 1 98.25 67 LEU B N 1
ATOM 1633 C CA . LEU B 1 67 ? -2.066 -10.523 -5.738 1 98.25 67 LEU B CA 1
ATOM 1634 C C . LEU B 1 67 ? -2.943 -10.211 -6.945 1 98.25 67 LEU B C 1
ATOM 1636 O O . LEU B 1 67 ? -2.943 -10.961 -7.926 1 98.25 67 LEU B O 1
ATOM 1640 N N . VAL B 1 68 ? -3.66 -9.164 -6.844 1 98.25 68 VAL B N 1
ATOM 1641 C CA . VAL B 1 68 ? -4.473 -8.719 -7.969 1 98.25 68 VAL B CA 1
ATOM 1642 C C . VAL B 1 68 ? -3.939 -7.387 -8.492 1 98.25 68 VAL B C 1
ATOM 1644 O O . VAL B 1 68 ? -3.881 -6.398 -7.758 1 98.25 68 VAL B O 1
ATOM 1647 N N . ILE B 1 69 ? -3.555 -7.371 -9.688 1 98.38 69 ILE B N 1
ATOM 1648 C CA . ILE B 1 69 ? -3.172 -6.141 -10.375 1 98.38 69 ILE B CA 1
ATOM 1649 C C . ILE B 1 69 ? -4.363 -5.598 -11.156 1 98.38 69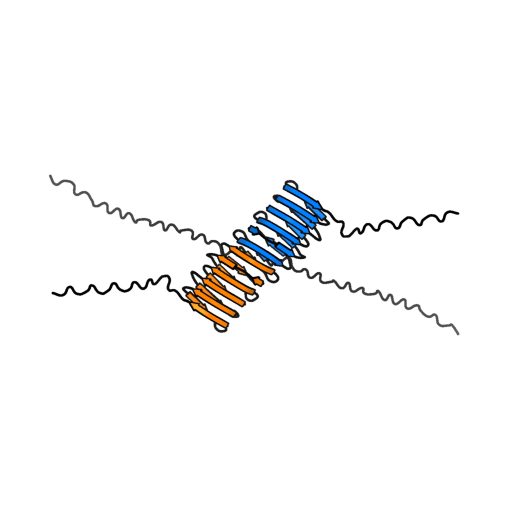 ILE B C 1
ATOM 1651 O O . ILE B 1 69 ? -4.781 -6.188 -12.164 1 98.38 69 ILE B O 1
ATOM 1655 N N . GLY B 1 70 ? -4.832 -4.484 -10.75 1 97.06 70 GLY B N 1
ATOM 1656 C CA . GLY B 1 70 ? -6.039 -3.918 -11.336 1 97.06 70 GLY B CA 1
ATOM 1657 C C . GLY B 1 70 ? -5.809 -3.314 -12.711 1 97.06 70 GLY B C 1
ATOM 1658 O O . GLY B 1 70 ? -4.664 -3.158 -13.141 1 97.06 70 GLY B O 1
ATOM 1659 N N . ASP B 1 71 ? -6.875 -2.953 -13.406 1 93.5 71 ASP B N 1
ATOM 1660 C CA . ASP B 1 71 ? -6.855 -2.498 -14.789 1 93.5 71 ASP B CA 1
ATOM 1661 C C . ASP B 1 71 ? -6.113 -1.172 -14.922 1 93.5 71 ASP B C 1
ATOM 1663 O O . ASP B 1 71 ? -5.5 -0.9 -15.953 1 93.5 71 ASP B O 1
ATOM 1667 N N . GLY B 1 72 ? -6.059 -0.42 -13.859 1 90.19 72 GLY B N 1
ATOM 1668 C CA . GLY B 1 72 ? -5.398 0.875 -13.945 1 90.19 72 GLY B CA 1
ATOM 1669 C C . GLY B 1 72 ? -3.994 0.866 -13.375 1 90.19 72 GLY B C 1
ATOM 1670 O O . GLY B 1 72 ? -3.326 1.901 -13.344 1 90.19 72 GLY B O 1
ATOM 1671 N N . ALA B 1 73 ? -3.561 -0.28 -13.148 1 97.19 73 ALA B N 1
ATOM 1672 C CA . ALA B 1 73 ? -2.279 -0.365 -12.453 1 97.19 73 ALA B CA 1
ATOM 1673 C C . ALA B 1 73 ? -1.12 -0.407 -13.438 1 97.19 73 ALA B C 1
ATOM 1675 O O . ALA B 1 73 ? -1.248 -0.964 -14.531 1 97.19 73 ALA B O 1
ATOM 1676 N N . LYS B 1 74 ? -0.06 0.225 -13.117 1 98.56 74 LYS B N 1
ATOM 1677 C CA . LYS B 1 74 ? 1.233 0.11 -13.781 1 98.56 74 LYS B CA 1
ATOM 1678 C C . LYS B 1 74 ? 2.307 -0.392 -12.82 1 98.56 74 LYS B C 1
ATOM 1680 O O . LYS B 1 74 ? 2.785 0.36 -11.969 1 98.56 74 LYS B O 1
ATOM 1685 N N . VAL B 1 75 ? 2.762 -1.657 -13.078 1 98.75 75 VAL B N 1
ATOM 1686 C CA . VAL B 1 75 ? 3.629 -2.316 -12.109 1 98.75 75 VAL B CA 1
ATOM 1687 C C . VAL B 1 75 ? 4.938 -2.725 -12.781 1 98.75 75 VAL B C 1
ATOM 1689 O O . VAL B 1 75 ? 4.93 -3.438 -13.789 1 98.75 75 VAL B O 1
ATOM 1692 N N . GLN B 1 76 ? 5.992 -2.227 -12.344 1 98.81 76 GLN B N 1
ATOM 1693 C CA . GLN B 1 76 ? 7.336 -2.672 -12.695 1 98.81 76 GLN B CA 1
ATOM 1694 C C . GLN B 1 76 ? 8.023 -3.346 -11.508 1 98.81 76 GLN B C 1
ATOM 1696 O O . GLN B 1 76 ? 8.625 -2.674 -10.672 1 98.81 76 GLN B O 1
ATOM 1701 N N . ALA B 1 77 ? 7.926 -4.738 -11.5 1 98.62 77 ALA B N 1
ATOM 1702 C CA . ALA B 1 77 ? 8.344 -5.375 -10.25 1 98.62 77 ALA B CA 1
ATOM 1703 C C . ALA B 1 77 ? 8.773 -6.82 -10.492 1 98.62 77 ALA B C 1
ATOM 1705 O O . ALA B 1 77 ? 8.43 -7.414 -11.516 1 98.62 77 ALA B O 1
ATOM 1706 N N . GLU B 1 78 ? 9.602 -7.328 -9.562 1 98.75 78 GLU B N 1
ATOM 1707 C CA . GLU B 1 78 ? 9.773 -8.758 -9.359 1 98.75 78 GLU B CA 1
ATOM 1708 C C . GLU B 1 78 ? 8.695 -9.312 -8.414 1 98.75 78 GLU B C 1
ATOM 1710 O O . GLU B 1 78 ? 8.641 -8.938 -7.242 1 98.75 78 GLU B O 1
ATOM 1715 N N . ILE B 1 79 ? 7.934 -10.219 -8.992 1 98.81 79 ILE B N 1
ATOM 1716 C CA . ILE B 1 79 ? 6.758 -10.648 -8.234 1 98.81 79 ILE B CA 1
ATOM 1717 C C . ILE B 1 79 ? 6.879 -12.133 -7.895 1 98.81 79 ILE B C 1
ATOM 1719 O O . ILE B 1 79 ? 7.137 -12.961 -8.773 1 98.81 79 ILE B O 1
ATOM 1723 N N . GLN B 1 80 ? 6.766 -12.492 -6.641 1 98.69 80 GLN B N 1
ATOM 1724 C CA . GLN B 1 80 ? 6.621 -13.852 -6.141 1 98.69 80 GLN B CA 1
ATOM 1725 C C . GLN B 1 80 ? 5.348 -14.008 -5.312 1 98.69 80 GLN B C 1
ATOM 1727 O O . GLN B 1 80 ? 5.207 -13.375 -4.258 1 98.69 80 GLN B O 1
ATOM 1732 N N . ALA B 1 81 ? 4.473 -14.852 -5.812 1 98.5 81 ALA B N 1
ATOM 1733 C CA . ALA B 1 81 ? 3.188 -14.977 -5.129 1 98.5 81 ALA B CA 1
ATOM 1734 C C . ALA B 1 81 ? 2.602 -16.375 -5.309 1 98.5 81 ALA B C 1
ATOM 1736 O O . ALA B 1 81 ? 3.16 -17.203 -6.039 1 98.5 81 ALA B O 1
ATOM 1737 N N . GLY B 1 82 ? 1.527 -16.656 -4.488 1 97.69 82 GLY B N 1
ATOM 1738 C CA . GLY B 1 82 ? 0.778 -17.875 -4.75 1 97.69 82 GLY B CA 1
ATOM 1739 C C . GLY B 1 82 ? -0.045 -17.812 -6.023 1 97.69 82 GLY B C 1
ATOM 1740 O O . GLY B 1 82 ? 0.194 -18.578 -6.965 1 97.69 82 GLY B O 1
ATOM 1741 N N . THR B 1 83 ? -0.919 -16.797 -6.02 1 98.38 83 THR B N 1
ATOM 1742 C CA . THR B 1 83 ? -1.782 -16.516 -7.164 1 98.38 83 THR B CA 1
ATOM 1743 C C . THR B 1 83 ? -1.624 -15.078 -7.625 1 98.38 83 THR B C 1
ATOM 1745 O O . THR B 1 83 ? -1.63 -14.156 -6.809 1 98.38 83 THR B O 1
ATOM 1748 N N . VAL B 1 84 ? -1.486 -14.93 -8.938 1 98.75 84 VAL B N 1
ATOM 1749 C CA . VAL B 1 84 ? -1.384 -13.586 -9.484 1 98.75 84 VAL B CA 1
ATOM 1750 C C . VAL B 1 84 ? -2.439 -13.391 -10.57 1 98.75 84 VAL B C 1
ATOM 1752 O O . VAL B 1 84 ? -2.494 -14.156 -11.539 1 98.75 84 VAL B O 1
ATOM 1755 N N . ILE B 1 85 ? -3.248 -12.375 -10.336 1 98.75 85 ILE B N 1
ATOM 1756 C CA . ILE B 1 85 ? -4.246 -11.992 -11.328 1 98.75 85 ILE B CA 1
ATOM 1757 C C . ILE B 1 85 ? -3.895 -10.625 -11.914 1 98.75 85 ILE B C 1
ATOM 1759 O O . ILE B 1 85 ? -3.854 -9.625 -11.195 1 98.75 85 ILE B O 1
ATO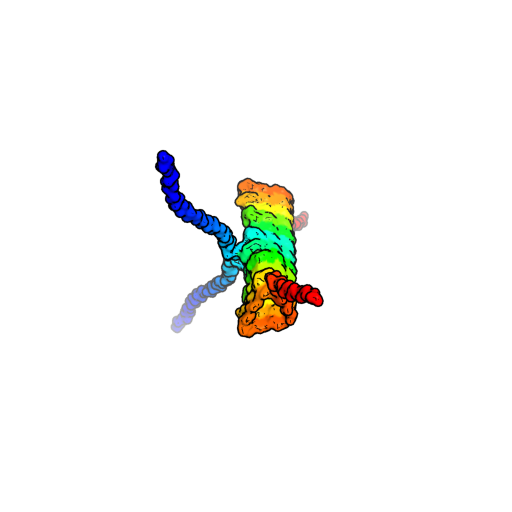M 1763 N N . ILE B 1 86 ? -3.734 -10.586 -13.219 1 98.69 86 ILE B N 1
ATOM 1764 C CA . ILE B 1 86 ? -3.242 -9.367 -13.852 1 98.69 86 ILE B CA 1
ATOM 1765 C C . ILE B 1 86 ? -4.297 -8.82 -14.812 1 98.69 86 ILE B C 1
ATOM 1767 O O . ILE B 1 86 ? -4.578 -9.43 -15.852 1 98.69 86 ILE B O 1
ATOM 1771 N N . ASN B 1 87 ? -4.828 -7.715 -14.43 1 98.44 87 ASN B N 1
ATOM 1772 C CA . ASN B 1 87 ? -5.766 -7 -15.289 1 98.44 87 ASN B CA 1
ATOM 1773 C C . ASN B 1 87 ? -5.129 -5.758 -15.898 1 98.44 87 ASN B C 1
ATOM 1775 O O . ASN B 1 87 ? -5.715 -5.125 -16.781 1 98.44 87 ASN B O 1
ATOM 1779 N N . GLY B 1 88 ? -3.945 -5.359 -15.414 1 98.12 88 GLY B N 1
ATOM 1780 C CA . GLY B 1 88 ? -3.283 -4.129 -15.82 1 98.12 88 GLY B CA 1
ATOM 1781 C C . GLY B 1 88 ? -1.945 -4.371 -16.5 1 98.12 88 GLY B C 1
ATOM 1782 O O . GLY B 1 88 ? -1.759 -5.383 -17.172 1 98.12 88 GLY B O 1
ATOM 1783 N N . GLN B 1 89 ? -1.086 -3.381 -16.359 1 98.62 89 GLN B N 1
ATOM 1784 C CA . GLN B 1 89 ? 0.216 -3.443 -17 1 98.62 89 GLN B CA 1
ATOM 1785 C C . GLN B 1 89 ? 1.297 -3.912 -16.031 1 98.62 89 GLN B C 1
ATOM 1787 O O . GLN B 1 89 ? 1.443 -3.357 -14.945 1 98.62 89 GLN B O 1
ATOM 1792 N N . VAL B 1 90 ? 2.057 -4.957 -16.484 1 98.75 90 VAL B N 1
ATOM 1793 C CA . VAL B 1 90 ? 3.139 -5.477 -15.648 1 98.75 90 VAL B CA 1
ATOM 1794 C C . VAL B 1 90 ? 4.406 -5.625 -16.484 1 98.75 90 VAL B C 1
ATOM 1796 O O . VAL B 1 90 ? 4.375 -6.203 -17.578 1 98.75 90 VAL B O 1
ATOM 1799 N N . GLU B 1 91 ? 5.387 -5.016 -16.016 1 98.81 91 GLU B N 1
ATOM 1800 C CA . GLU B 1 91 ? 6.727 -5.234 -16.547 1 98.81 91 GLU B CA 1
ATOM 1801 C C . GLU B 1 91 ? 7.648 -5.84 -15.5 1 98.81 91 GLU B C 1
ATOM 1803 O O . GLU B 1 91 ? 7.891 -5.227 -14.453 1 98.81 91 GLU B O 1
ATOM 1808 N N . GLY B 1 92 ? 8.148 -7.004 -15.719 1 98.19 92 GLY B N 1
ATOM 1809 C CA . GLY B 1 92 ? 9.016 -7.688 -14.773 1 98.19 92 GLY B CA 1
ATOM 1810 C C . GLY B 1 92 ? 8.789 -9.188 -14.734 1 98.19 92 GLY B C 1
ATOM 1811 O O . GLY B 1 92 ? 8.094 -9.742 -15.586 1 98.19 92 GLY B O 1
ATOM 1812 N N . ASN B 1 93 ? 9.422 -9.891 -13.859 1 98.19 93 ASN B N 1
ATOM 1813 C CA . ASN B 1 93 ? 9.289 -11.336 -13.688 1 98.19 93 ASN B CA 1
ATOM 1814 C C . ASN B 1 93 ? 8.203 -11.68 -12.672 1 98.19 93 ASN B C 1
ATOM 1816 O O . ASN B 1 93 ? 8.117 -11.062 -11.609 1 98.19 93 ASN B O 1
ATOM 1820 N N . VAL B 1 94 ? 7.473 -12.664 -13.094 1 98.69 94 VAL B N 1
ATOM 1821 C CA . VAL B 1 94 ? 6.387 -13.102 -12.219 1 98.69 94 VAL B CA 1
ATOM 1822 C C . VAL B 1 94 ? 6.504 -14.602 -11.961 1 98.69 94 VAL B C 1
ATOM 1824 O O . VAL B 1 94 ? 6.488 -15.398 -12.898 1 98.69 94 VAL B O 1
ATOM 1827 N N . LYS B 1 95 ? 6.645 -14.93 -10.695 1 98.5 95 LYS B N 1
ATOM 1828 C CA . LYS B 1 95 ? 6.641 -16.328 -10.273 1 98.5 95 LYS B CA 1
ATOM 1829 C C . LYS B 1 95 ? 5.438 -16.625 -9.383 1 98.5 95 LYS B C 1
ATOM 1831 O O . LYS B 1 95 ? 5.266 -16.016 -8.328 1 98.5 95 LYS B O 1
ATOM 1836 N N . ALA B 1 96 ? 4.664 -17.594 -9.852 1 98.38 96 ALA B N 1
ATOM 1837 C CA . ALA B 1 96 ? 3.51 -18 -9.055 1 98.38 96 ALA B CA 1
ATOM 1838 C C . ALA B 1 96 ? 3.568 -19.484 -8.719 1 98.38 96 ALA B C 1
ATOM 1840 O O . ALA B 1 96 ? 3.814 -20.312 -9.594 1 98.38 96 ALA B O 1
ATOM 1841 N N . THR B 1 97 ? 3.309 -19.781 -7.426 1 97.62 97 THR B N 1
ATOM 1842 C CA . THR B 1 97 ? 3.418 -21.172 -6.988 1 97.62 97 THR B CA 1
ATOM 1843 C C . THR B 1 97 ? 2.139 -21.938 -7.305 1 97.62 97 THR B C 1
ATOM 1845 O O . THR B 1 97 ? 2.129 -23.172 -7.281 1 97.62 97 THR B O 1
ATOM 1848 N N . GLN B 1 98 ? 0.998 -21.156 -7.598 1 97.19 98 GLN B N 1
ATOM 1849 C CA . GLN B 1 98 ? -0.264 -21.828 -7.863 1 97.19 98 GLN B CA 1
ATOM 1850 C C . GLN B 1 98 ? -0.766 -21.531 -9.273 1 97.19 98 GLN B C 1
ATOM 1852 O O . GLN B 1 98 ? -0.912 -22.438 -10.094 1 97.19 98 GLN B O 1
ATOM 1857 N N . ILE B 1 99 ? -1.026 -20.188 -9.57 1 97.62 99 ILE B N 1
ATOM 1858 C CA . ILE B 1 99 ? -1.586 -19.891 -10.883 1 97.62 99 ILE B CA 1
ATOM 1859 C C . ILE B 1 99 ? -1.331 -18.422 -11.219 1 97.62 99 ILE B C 1
ATOM 1861 O O . ILE B 1 99 ? -1.302 -17.562 -10.336 1 97.62 99 ILE B O 1
ATOM 1865 N N . ILE B 1 100 ? -1.123 -18.109 -12.461 1 98.5 100 ILE B N 1
ATOM 1866 C CA . ILE B 1 100 ? -1.166 -16.766 -13.023 1 98.5 100 ILE B CA 1
ATOM 1867 C C . ILE B 1 100 ? -2.371 -16.641 -13.953 1 98.5 100 ILE B C 1
ATOM 1869 O O . ILE B 1 100 ? -2.574 -17.469 -14.836 1 98.5 100 ILE B O 1
ATOM 1873 N N . GLU B 1 101 ? -3.174 -15.688 -13.727 1 98.75 101 GLU B N 1
ATOM 1874 C CA . GLU B 1 101 ? -4.293 -15.375 -14.617 1 98.75 101 GLU B CA 1
ATOM 1875 C C . GLU B 1 101 ? -4.09 -14.031 -15.305 1 98.75 101 GLU B C 1
ATOM 1877 O O . GLU B 1 101 ? -4.02 -12.992 -14.648 1 98.75 101 GLU B O 1
ATOM 1882 N N . LEU B 1 102 ? -4.07 -14.078 -16.594 1 98.5 102 LEU B N 1
ATOM 1883 C CA . LEU B 1 102 ? -3.994 -12.859 -17.391 1 98.5 102 LEU B CA 1
ATOM 1884 C C . LEU B 1 102 ? -5.359 -12.5 -17.969 1 98.5 102 LEU B C 1
ATOM 1886 O O . LEU B 1 102 ? -5.898 -13.227 -18.797 1 98.5 102 LEU B O 1
ATOM 1890 N N . LYS B 1 103 ? -5.812 -11.398 -17.5 1 98.31 103 LYS B N 1
ATOM 1891 C CA . LYS B 1 103 ? -7.164 -11 -17.875 1 98.31 103 LYS B CA 1
ATOM 1892 C C . LYS B 1 103 ? -7.145 -9.719 -18.719 1 98.31 103 LYS B C 1
ATOM 1894 O O . LYS B 1 103 ? -6.316 -8.836 -18.484 1 98.31 103 LYS B O 1
ATOM 1899 N N . THR B 1 104 ? -8.086 -9.734 -19.672 1 96.19 104 THR B N 1
ATOM 1900 C CA . THR B 1 104 ? -8.211 -8.523 -20.484 1 96.19 104 THR B CA 1
ATOM 1901 C C . THR B 1 104 ? -8.586 -7.328 -19.609 1 96.19 104 THR B C 1
ATOM 1903 O O . THR B 1 104 ? -9.438 -7.441 -18.719 1 96.19 104 THR B O 1
ATOM 1906 N N . PRO B 1 105 ? -7.852 -6.246 -19.703 1 96.69 105 PRO B N 1
ATOM 1907 C CA . PRO B 1 105 ? -6.969 -5.773 -20.781 1 96.69 105 PRO B CA 1
ATOM 1908 C C . PRO B 1 105 ? -5.488 -5.914 -20.438 1 96.69 105 PRO B C 1
ATOM 1910 O O . PRO B 1 105 ? -4.656 -5.156 -20.938 1 96.69 105 PRO B O 1
ATOM 1913 N N . GLY B 1 106 ? -5.148 -6.785 -19.656 1 97.38 106 GLY B N 1
ATOM 1914 C CA . GLY B 1 106 ? -3.807 -6.988 -19.141 1 97.38 106 GLY B CA 1
ATOM 1915 C C . GLY B 1 106 ? -2.742 -7.016 -20.219 1 97.38 106 GLY B C 1
ATOM 1916 O O . GLY B 1 106 ? -2.967 -7.551 -21.297 1 97.38 106 GLY B O 1
ATOM 1917 N N . ARG B 1 107 ? -1.623 -6.367 -19.875 1 98 107 ARG B N 1
ATOM 1918 C CA . ARG B 1 107 ? -0.416 -6.371 -20.703 1 98 107 ARG B CA 1
ATOM 1919 C C . ARG B 1 107 ? 0.809 -6.738 -19.875 1 98 107 ARG B C 1
ATOM 1921 O O . ARG B 1 107 ? 1.135 -6.055 -18.891 1 98 107 ARG B O 1
ATOM 1928 N N . VAL B 1 108 ? 1.504 -7.762 -20.312 1 98.25 108 VAL B N 1
ATOM 1929 C CA . VAL B 1 108 ? 2.633 -8.25 -19.531 1 98.25 108 VAL B CA 1
ATOM 1930 C C . VAL B 1 108 ? 3.881 -8.32 -20.406 1 98.25 108 VAL B C 1
ATOM 1932 O O . VAL B 1 108 ? 3.844 -8.891 -21.5 1 98.25 108 VAL B O 1
ATOM 1935 N N . LYS B 1 109 ? 4.84 -7.66 -19.938 1 98.5 109 LYS B N 1
ATOM 1936 C CA . LYS B 1 109 ? 6.172 -7.773 -20.531 1 98.5 109 LYS B CA 1
ATOM 1937 C C . LYS B 1 109 ? 7.172 -8.336 -19.531 1 98.5 109 LYS B C 1
ATOM 1939 O O . LYS B 1 109 ? 7.547 -7.656 -18.578 1 98.5 109 LYS B O 1
ATOM 1944 N N . GLY B 1 110 ? 7.586 -9.539 -19.75 1 97.69 110 GLY B N 1
ATOM 1945 C CA . GLY B 1 110 ? 8.516 -10.164 -18.828 1 97.69 110 GLY B CA 1
ATOM 1946 C C . GLY B 1 110 ? 8.43 -11.672 -18.828 1 97.69 110 GLY B C 1
ATOM 1947 O O . GLY B 1 110 ? 7.871 -12.273 -19.75 1 97.69 110 GLY B O 1
ATOM 1948 N N . ASN B 1 111 ? 9.062 -12.328 -17.781 1 97.5 111 ASN B N 1
ATOM 1949 C CA . ASN B 1 111 ? 9.102 -13.781 -17.672 1 97.5 111 ASN B CA 1
ATOM 1950 C C . ASN B 1 111 ? 8.109 -14.297 -16.641 1 97.5 111 ASN B C 1
ATOM 1952 O O . ASN B 1 111 ? 8.023 -13.758 -15.531 1 97.5 111 ASN B O 1
ATOM 1956 N N . LEU B 1 112 ? 7.453 -15.32 -17.047 1 98.12 112 LEU B N 1
ATOM 1957 C CA . LEU B 1 112 ? 6.484 -15.938 -16.156 1 98.12 112 LEU B CA 1
ATOM 1958 C C . LEU B 1 112 ? 6.918 -17.359 -15.773 1 98.12 112 LEU B C 1
ATOM 1960 O O . LEU B 1 112 ? 7.406 -18.109 -16.625 1 98.12 112 LEU B O 1
ATOM 1964 N N . GLU B 1 113 ? 6.812 -17.719 -14.531 1 97.88 113 GLU B N 1
ATOM 1965 C CA . GLU B 1 113 ? 7.008 -19.062 -14.016 1 97.88 113 GLU B CA 1
ATOM 1966 C C . GLU B 1 113 ? 5.824 -19.5 -13.164 1 97.88 113 GLU B C 1
ATOM 1968 O O . GLU B 1 113 ? 5.527 -18.891 -12.141 1 97.88 113 GLU B O 1
ATOM 1973 N N . THR B 1 114 ? 5.16 -20.547 -13.633 1 97.62 114 THR B N 1
ATOM 1974 C CA . THR B 1 114 ? 3.973 -20.984 -12.906 1 97.62 114 THR B CA 1
ATOM 1975 C C . THR B 1 114 ? 3.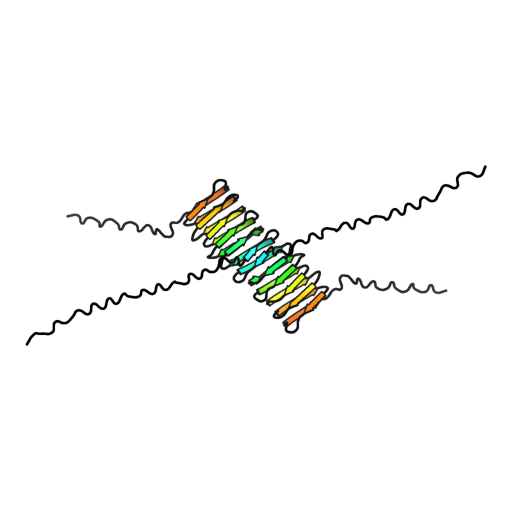594 -22.406 -13.305 1 97.62 114 THR B C 1
ATOM 1977 O O . THR B 1 114 ? 3.85 -22.828 -14.43 1 97.62 114 THR B O 1
ATOM 1980 N N . PRO B 1 115 ? 3.008 -23.203 -12.367 1 96.62 115 PRO B N 1
ATOM 1981 C CA . PRO B 1 115 ? 2.51 -24.516 -12.766 1 96.62 115 PRO B CA 1
ATOM 1982 C C . PRO B 1 115 ? 1.235 -24.438 -13.602 1 96.62 115 PRO B C 1
ATOM 1984 O O . PRO B 1 115 ? 0.895 -25.391 -14.305 1 96.62 115 PRO B O 1
ATOM 1987 N N . SER B 1 116 ? 0.542 -23.266 -13.461 1 96.81 116 SER B N 1
ATOM 1988 C CA . SER B 1 116 ? -0.716 -23.109 -14.188 1 96.81 116 SER B CA 1
ATOM 1989 C C . SER B 1 116 ? -0.888 -21.672 -14.688 1 96.81 116 SER B C 1
ATOM 1991 O O . SER B 1 116 ? -0.587 -20.719 -13.969 1 96.81 116 SER B O 1
ATOM 1993 N N . LEU B 1 117 ? -1.398 -21.594 -15.953 1 96.88 117 LEU B N 1
ATOM 1994 C CA . LEU B 1 117 ? -1.578 -20.281 -16.562 1 96.88 117 LEU B CA 1
ATOM 1995 C C . LEU B 1 117 ? -2.924 -20.203 -17.281 1 96.88 117 LEU B C 1
ATOM 1997 O O . LEU B 1 117 ? -3.326 -21.141 -17.969 1 96.88 117 LEU B O 1
ATOM 2001 N N . SER B 1 118 ? -3.6 -19.156 -16.984 1 97.94 118 SER B N 1
ATOM 2002 C CA . SER B 1 118 ? -4.805 -18.828 -17.734 1 97.94 118 SER B CA 1
ATOM 2003 C C . SER B 1 118 ? -4.691 -17.453 -18.391 1 97.94 118 SER B C 1
ATOM 2005 O O . SER B 1 118 ? -4.234 -16.5 -17.75 1 97.94 118 SER B O 1
ATOM 2007 N N . MET B 1 119 ? -5.137 -17.328 -19.672 1 97.44 119 MET B N 1
ATOM 2008 C CA . MET B 1 119 ? -5.047 -16.047 -20.375 1 97.44 119 MET B CA 1
ATOM 2009 C C . MET B 1 119 ? -6.312 -15.781 -21.188 1 97.44 119 MET B C 1
ATOM 2011 O O . MET B 1 119 ? -6.742 -16.625 -21.969 1 97.44 119 MET B O 1
ATOM 2015 N N . ASP B 1 120 ? -6.859 -14.66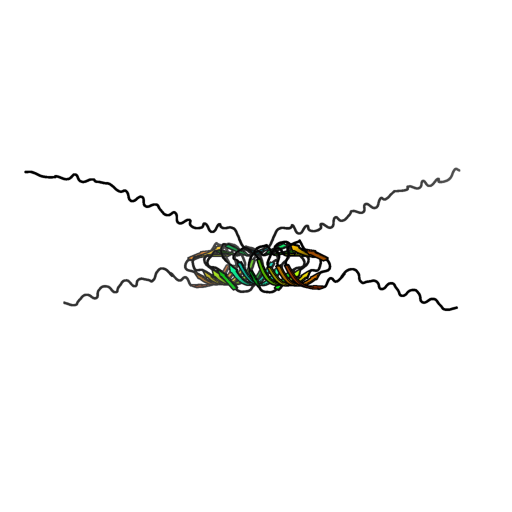4 -20.984 1 97.44 120 ASP B N 1
ATOM 2016 C CA . ASP B 1 120 ? -8.016 -14.242 -21.766 1 97.44 120 ASP B CA 1
ATOM 2017 C C . ASP B 1 120 ? -7.598 -13.844 -23.188 1 97.44 120 ASP B C 1
ATOM 2019 O O . ASP B 1 120 ? -6.445 -13.469 -23.422 1 97.44 120 ASP B O 1
ATOM 2023 N N . ARG B 1 121 ? -8.703 -13.891 -24.047 1 95.56 121 ARG B N 1
ATOM 2024 C CA . ARG B 1 121 ? -8.5 -13.328 -25.375 1 95.56 121 ARG B CA 1
ATOM 2025 C C . ARG B 1 121 ? -8.258 -11.828 -25.297 1 95.56 121 ARG B C 1
ATOM 2027 O O . ARG B 1 121 ? -8.953 -11.117 -24.578 1 95.56 121 ARG B O 1
ATOM 2034 N N . GLY B 1 122 ? -7.223 -11.359 -25.938 1 96.5 122 GLY B N 1
ATOM 2035 C CA . GLY B 1 122 ? -6.973 -9.93 -26.016 1 96.5 122 GLY B CA 1
ATOM 2036 C C . GLY B 1 122 ? -5.82 -9.477 -25.141 1 96.5 122 GLY B C 1
ATOM 2037 O O . GLY B 1 122 ? -5.344 -8.352 -25.266 1 96.5 122 GLY B O 1
ATOM 2038 N N . VAL B 1 123 ? -5.477 -10.352 -24.312 1 96.94 123 VAL B N 1
ATOM 2039 C CA . VAL B 1 123 ? -4.328 -10.023 -23.469 1 96.94 123 VAL B CA 1
ATOM 2040 C C . VAL B 1 123 ? -3.066 -9.953 -24.328 1 96.94 123 VAL B C 1
ATOM 2042 O O . VAL B 1 123 ? -2.938 -10.688 -25.312 1 96.94 123 VAL B O 1
ATOM 2045 N N . ILE B 1 124 ? -2.188 -9.023 -23.984 1 97.12 124 ILE B N 1
ATOM 2046 C CA . ILE B 1 124 ? -0.898 -8.922 -24.656 1 97.12 124 ILE B CA 1
ATOM 2047 C C . ILE B 1 124 ? 0.209 -9.414 -23.734 1 97.12 124 ILE B C 1
ATOM 2049 O O . ILE B 1 124 ? 0.388 -8.883 -22.641 1 97.12 124 ILE B O 1
ATOM 2053 N N . PHE B 1 125 ? 0.902 -10.453 -24.109 1 97.31 125 PHE B N 1
ATOM 2054 C CA . PHE B 1 125 ? 2.008 -11.016 -23.344 1 97.31 125 PHE B CA 1
ATOM 2055 C C . PHE B 1 125 ? 3.271 -11.094 -24.203 1 97.31 125 PHE B C 1
ATOM 2057 O O . PHE B 1 125 ? 3.256 -11.672 -25.297 1 97.31 125 PHE B O 1
ATOM 2064 N N . GLU B 1 126 ? 4.246 -10.359 -23.75 1 97.44 126 GLU B N 1
ATOM 2065 C CA . GLU B 1 126 ? 5.555 -10.398 -24.406 1 97.44 126 GLU B CA 1
ATOM 2066 C C . GLU B 1 126 ? 6.629 -10.891 -23.438 1 97.44 126 GLU B C 1
ATOM 2068 O O . GLU B 1 126 ? 7.043 -10.164 -22.531 1 97.44 126 GLU B O 1
ATOM 2073 N N . GLY B 1 127 ? 7.133 -12.102 -23.594 1 97.19 127 GLY B N 1
ATOM 2074 C CA . GLY B 1 127 ? 8.164 -12.625 -22.719 1 97.19 127 GLY B CA 1
ATOM 2075 C C . GLY B 1 127 ? 8.273 -14.133 -22.75 1 97.19 127 GLY B C 1
ATOM 2076 O O . GLY B 1 127 ? 7.938 -14.758 -23.766 1 97.19 127 GLY B O 1
ATOM 2077 N N . SER B 1 128 ? 8.906 -14.727 -21.75 1 96.62 128 SER B N 1
ATOM 2078 C CA . SER B 1 128 ? 9.062 -16.172 -21.656 1 96.62 128 SER B CA 1
ATOM 2079 C C . SER B 1 128 ? 8.148 -16.766 -20.594 1 96.62 128 SER B C 1
ATOM 2081 O O . SER B 1 128 ? 7.785 -16.078 -19.641 1 96.62 128 SER B O 1
ATOM 2083 N N . LEU B 1 129 ? 7.77 -17.953 -20.859 1 95.69 129 LEU B N 1
ATOM 2084 C CA . LEU B 1 129 ? 6.934 -18.688 -19.922 1 95.69 129 LEU B CA 1
ATOM 2085 C C . LEU B 1 129 ? 7.566 -20.031 -19.562 1 95.69 129 LEU B C 1
ATOM 2087 O O . LEU B 1 129 ? 7.938 -20.797 -20.453 1 95.69 129 LEU B O 1
ATOM 2091 N N . LYS B 1 130 ? 7.816 -20.234 -18.359 1 95 130 LYS B N 1
ATOM 2092 C CA . LYS B 1 130 ? 8.273 -21.516 -17.844 1 95 130 LYS B CA 1
ATOM 2093 C C . LYS B 1 130 ? 7.203 -22.156 -16.969 1 95 130 LYS B C 1
ATOM 2095 O O . LYS B 1 130 ? 6.863 -21.641 -15.898 1 95 130 LYS B O 1
ATOM 2100 N N . MET B 1 131 ? 6.656 -23.312 -17.484 1 90.69 131 MET B N 1
ATOM 2101 C CA . MET B 1 131 ? 5.617 -24 -16.719 1 90.69 131 MET B CA 1
ATOM 2102 C C . MET B 1 131 ? 6.176 -25.234 -16.047 1 90.69 131 MET B C 1
ATOM 2104 O O . MET B 1 131 ? 6.898 -26.031 -16.656 1 90.69 131 MET B O 1
ATOM 2108 N N . GLU B 1 132 ? 6.668 -25.234 -14.844 1 73.06 132 GLU B N 1
ATOM 2109 C CA . GLU B 1 132 ? 7.207 -26.406 -14.172 1 73.06 132 GLU B CA 1
ATOM 2110 C C . GLU B 1 132 ? 6.094 -27.234 -13.539 1 73.06 132 GLU B C 1
ATOM 2112 O O . GLU B 1 132 ? 5.105 -26.688 -13.047 1 73.06 132 GLU B O 1
ATOM 2117 N N . ASN B 1 133 ? 5.902 -28.438 -14.117 1 60.06 133 ASN B N 1
ATOM 2118 C CA . ASN B 1 133 ? 5.02 -29.359 -13.414 1 60.06 133 ASN B CA 1
ATOM 2119 C C . ASN B 1 133 ? 5.539 -29.688 -12.016 1 60.06 133 ASN B C 1
ATOM 2121 O O . ASN B 1 133 ? 6.523 -30.406 -11.867 1 60.06 133 ASN B O 1
ATOM 2125 N N . LEU B 1 134 ? 5.645 -28.688 -11.188 1 50.78 134 LEU B N 1
ATOM 2126 C CA . LEU B 1 134 ? 6.176 -28.969 -9.859 1 50.78 134 LEU B CA 1
ATOM 2127 C C . LEU B 1 134 ? 5.641 -30.297 -9.328 1 50.78 134 LEU B C 1
ATOM 2129 O O . LEU B 1 134 ? 6.246 -30.906 -8.445 1 50.78 134 LEU B O 1
ATOM 2133 N N . GLY B 1 135 ? 4.461 -30.656 -9.523 1 43.59 135 GLY B N 1
ATOM 2134 C CA . GLY B 1 135 ? 4.004 -31.953 -9.062 1 43.59 135 GLY B CA 1
ATOM 2135 C C . GLY B 1 135 ? 4.609 -33.125 -9.836 1 43.59 135 GLY B C 1
ATOM 2136 O O . GLY B 1 135 ? 4.527 -34.25 -9.414 1 43.59 135 GLY B O 1
ATOM 2137 N N . THR B 1 136 ? 4.609 -33.062 -11.219 1 42.97 136 THR B N 1
ATOM 2138 C CA . THR B 1 136 ? 4.875 -34.312 -11.938 1 42.97 136 THR B CA 1
ATOM 2139 C C . THR B 1 136 ? 6.359 -34.656 -11.883 1 42.97 136 THR B C 1
ATOM 2141 O O . THR B 1 136 ? 7.172 -34.062 -12.586 1 42.97 136 THR B O 1
ATOM 2144 N N . ALA B 1 137 ? 7.012 -34.594 -10.68 1 40.75 137 ALA B N 1
ATOM 2145 C CA . ALA B 1 137 ? 8.156 -35.5 -10.695 1 40.75 137 ALA B CA 1
ATOM 2146 C C . ALA B 1 137 ? 7.941 -36.625 -11.695 1 40.75 137 ALA B C 1
ATOM 2148 O O . ALA B 1 137 ? 6.992 -37.406 -11.562 1 40.75 137 ALA B O 1
ATOM 2149 N N . GLY B 1 138 ? 7.941 -36.344 -13.023 1 40.12 138 GLY B N 1
ATOM 2150 C CA . GLY B 1 138 ? 7.941 -37.469 -13.922 1 40.12 138 GLY B CA 1
ATOM 2151 C C . GLY B 1 138 ? 8.523 -38.719 -13.305 1 40.12 138 GLY B C 1
ATOM 2152 O O . GLY B 1 138 ? 9.711 -38.781 -12.977 1 40.12 138 GLY B O 1
ATOM 2153 N N . ALA B 1 139 ? 7.84 -39.281 -12.242 1 40.28 139 ALA B N 1
ATOM 2154 C CA . ALA B 1 139 ? 8.234 -40.656 -11.867 1 40.28 139 ALA B CA 1
ATOM 2155 C C . ALA B 1 139 ? 8.711 -41.438 -13.078 1 40.28 139 ALA B C 1
ATOM 2157 O O . ALA B 1 139 ? 7.941 -41.688 -14.016 1 40.28 139 ALA B O 1
ATOM 2158 N N . ARG B 1 140 ? 9.906 -40.969 -13.633 1 44.03 140 ARG B N 1
ATOM 2159 C CA . ARG B 1 140 ? 10.5 -41.875 -14.617 1 44.03 140 ARG B CA 1
ATOM 2160 C C . ARG B 1 140 ? 10.047 -43.312 -14.383 1 44.03 140 ARG B C 1
ATOM 2162 O O . ARG B 1 140 ? 10.094 -43.812 -13.258 1 44.03 140 ARG B O 1
ATOM 2169 N N . PRO B 1 141 ? 8.977 -43.75 -15.078 1 47.34 141 PRO B N 1
ATOM 2170 C CA . PRO B 1 141 ? 8.617 -45.156 -14.859 1 47.34 141 PRO B CA 1
ATOM 2171 C C . PRO B 1 141 ? 9.812 -46 -14.484 1 47.34 141 PRO B C 1
ATOM 2173 O O . PRO B 1 141 ? 10.93 -45.75 -14.93 1 47.34 141 PRO B O 1
ATOM 2176 N N . PRO B 1 142 ? 9.859 -46.438 -13.18 1 47.94 142 PRO B N 1
ATOM 2177 C CA . PRO B 1 142 ? 10.977 -47.312 -12.844 1 47.94 142 PRO B CA 1
ATOM 2178 C C . PRO B 1 142 ? 11.438 -48.156 -14.039 1 47.94 142 PRO B C 1
ATOM 2180 O O . PRO B 1 142 ? 10.633 -48.469 -14.922 1 47.94 142 PRO B O 1
ATOM 2183 N N . PRO B 1 143 ? 12.656 -47.906 -14.477 1 50.28 143 PRO B N 1
ATOM 2184 C CA . PRO B 1 143 ? 13.117 -48.75 -15.594 1 50.28 143 PRO B CA 1
ATOM 2185 C C . PRO B 1 143 ? 12.539 -50.156 -15.539 1 50.28 143 PRO B C 1
ATOM 2187 O O . PRO B 1 143 ? 12.242 -50.656 -14.453 1 50.28 143 PRO B O 1
ATOM 2190 N N . PRO B 1 144 ? 11.742 -50.531 -16.5 1 49.12 144 PRO B N 1
ATOM 2191 C CA . PRO B 1 144 ? 11.211 -51.906 -16.453 1 49.12 144 PRO B CA 1
ATOM 2192 C C . PRO B 1 144 ? 12.203 -52.906 -15.852 1 49.12 144 PRO B C 1
ATOM 2194 O O . PRO B 1 144 ? 13.422 -52.688 -15.922 1 49.12 144 PRO B O 1
ATOM 2197 N N . PRO B 1 145 ? 11.891 -53.5 -14.695 1 47.47 145 PRO B N 1
ATOM 2198 C CA . PRO B 1 145 ? 12.805 -54.5 -14.109 1 47.47 145 PRO B CA 1
ATOM 2199 C C . PRO B 1 145 ? 13.609 -55.25 -15.156 1 47.47 145 PRO B C 1
ATOM 2201 O O . PRO B 1 145 ? 13.094 -55.562 -16.234 1 47.47 145 PRO B O 1
ATOM 2204 N N . GLY B 1 146 ? 14.805 -54.719 -15.477 1 44.53 146 GLY B N 1
ATOM 2205 C CA . GLY B 1 146 ? 15.719 -55.469 -16.344 1 44.53 146 GLY B CA 1
ATOM 2206 C C . GLY B 1 146 ? 15.539 -56.969 -16.25 1 44.53 146 GLY B C 1
ATOM 2207 O O . GLY B 1 146 ? 15.305 -57.5 -15.164 1 44.53 146 GLY B O 1
ATOM 2208 N N . GLY B 1 147 ? 14.844 -57.625 -17.234 1 41.22 147 GLY B N 1
ATOM 2209 C CA . GLY B 1 147 ? 14.703 -59.062 -17.406 1 41.22 147 GLY B CA 1
ATOM 2210 C C . GLY B 1 147 ? 15.953 -59.812 -17.016 1 41.22 147 GLY B C 1
ATOM 2211 O O . GLY B 1 147 ? 17.062 -59.406 -17.344 1 41.22 147 GLY B O 1
ATOM 2212 N N . GLU B 1 148 ? 16.031 -60.344 -15.719 1 40.69 148 GLU B N 1
ATOM 2213 C CA . GLU B 1 148 ? 17.047 -61.344 -15.367 1 40.69 148 GLU B CA 1
ATOM 2214 C C . GLU B 1 148 ? 17.297 -62.281 -16.531 1 40.69 148 GLU B C 1
ATOM 2216 O O . GLU B 1 148 ? 16.359 -62.844 -17.094 1 40.69 148 GLU B O 1
ATOM 2221 N N . LYS B 1 149 ? 18.234 -61.938 -17.406 1 40.53 149 LYS B N 1
ATOM 2222 C CA . LYS B 1 149 ? 18.672 -63 -18.312 1 40.53 149 LYS B CA 1
ATOM 2223 C C . LYS B 1 149 ? 18.672 -64.375 -17.641 1 40.53 149 LYS B C 1
ATOM 2225 O O . LYS B 1 149 ? 19.297 -64.562 -16.609 1 40.53 149 LYS B O 1
ATOM 2230 N N . LYS B 1 150 ? 17.891 -65.438 -18.047 1 32.44 150 LYS B N 1
ATOM 2231 C CA . LYS B 1 150 ? 18.141 -66.875 -17.781 1 32.44 150 LYS B CA 1
ATOM 2232 C C . LYS B 1 150 ? 19.547 -67.312 -18.203 1 32.44 150 LYS B C 1
ATOM 2234 O O . LYS B 1 150 ? 20.031 -66.875 -19.266 1 32.44 150 LYS B O 1
#

Nearest PDB structures (foldseek):
  6rib-assembly1_A  TM=9.221E-01  e=2.610E-03  Thermus thermophilus HB8
  6ria-assembly1_P  TM=9.387E-01  e=6.932E-03  Thermus thermophilus
  7d6c-assembly2_5  TM=1.795E-01  e=6.263E-01  Synechococcus elongatus PCC 7942 = FACHB-805
  6rib-assembly1_A  TM=9.220E-01  e=2.656E-03  Thermus thermophilus HB8
  6ria-assembly1_P  TM=9.388E-01  e=7.044E-03  Thermus thermophilus

Organism: Myxococcus xanthus (strain DK1622) (NCBI:txid246197)

pLDDT: mean 77.63, std 27.76, range [25.8, 98.81]

Foldseek 3Di:
DDDDPPPPPPPCVVVPPVPPPPCPVCVPQPAPEEAADPDAEEEEDEDEHEYEYQEEYEEEYAYAAEYEYDQNYAYEYHYEYQEYEFAHEYEEEYEHAHEYEAEPPYEYEEEYEYLYYHYDPNYHYHYYYHRDVVPPPVPVPPPDPPPPDD/DDDDPDDDPPPPVVVPPPPPPPCPVCVPQPAPEEAADPDAEEEEEEDEHEYEYQEEYEEEYAYAAEYEYDQNYAYEYHYEYQEYEFAHEYEEEYEHAHEYEAEPPYEYEEEYEYLYYHYDPNYHYHYYYHRDVVPPPVPVPPPDPPPPDD